Protein AF-A0A519TPN2-F1 (afdb_monomer)

Radius of gyration: 21.81 Å; Cα contacts (8 Å, |Δi|>4): 513; chains: 1; bounding box: 62×35×63 Å

Solvent-accessible surface area (backbone atoms only — not comparable to full-atom values): 14692 Å² total; per-residue (Å²): 139,88,66,87,61,46,76,43,65,84,30,36,66,36,67,49,82,77,93,36,56,48,59,84,24,45,44,61,41,52,34,65,64,44,52,52,48,52,56,27,56,78,66,75,42,88,81,84,81,84,88,73,77,39,56,71,26,32,34,37,31,39,25,82,46,71,64,18,44,52,51,45,36,50,28,52,76,49,46,30,68,39,43,35,37,37,22,62,54,68,77,50,45,86,63,82,50,86,87,45,48,86,89,54,86,64,79,50,55,83,82,50,74,33,52,73,74,57,57,48,79,44,54,16,35,44,80,58,31,40,39,52,46,99,86,41,36,32,46,28,39,33,30,29,35,42,49,70,48,62,46,100,79,71,44,79,78,50,72,45,76,44,85,93,49,65,46,75,43,74,26,48,34,37,32,41,21,67,51,52,57,18,32,70,47,80,62,68,41,61,75,68,65,62,50,58,42,100,68,52,16,44,38,40,51,89,99,57,18,42,36,86,47,89,49,33,30,38,24,24,25,18,33,75,26,80,74,57,70,68,52,32,54,50,37,43,47,48,38,52,34,43,49,38,26,70,77,67,74,52,61,89,62,79,48,96,84,56,74,85,82,130

Mean predicted aligned error: 4.92 Å

Structure (mmCIF, N/CA/C/O backbone):
data_AF-A0A519TPN2-F1
#
_entry.id   AF-A0A519TPN2-F1
#
loop_
_atom_site.group_PDB
_atom_site.id
_atom_site.type_symbol
_atom_site.label_atom_id
_atom_site.label_alt_id
_atom_site.label_comp_id
_atom_site.label_asym_id
_atom_site.label_entity_id
_atom_site.label_seq_id
_atom_site.pdbx_PDB_ins_code
_atom_site.Cartn_x
_atom_site.Cartn_y
_atom_site.Cartn_z
_atom_site.occupancy
_atom_site.B_iso_or_equiv
_atom_site.auth_seq_id
_atom_site.auth_comp_id
_atom_site.auth_asym_id
_atom_site.auth_atom_id
_atom_site.pdbx_PDB_model_num
ATOM 1 N N . ARG A 1 1 ? 0.930 -11.376 -31.500 1.00 53.31 1 ARG A N 1
ATOM 2 C CA . ARG A 1 1 ? 2.309 -11.934 -31.510 1.00 53.31 1 ARG A CA 1
ATOM 3 C C . ARG A 1 1 ? 3.249 -11.001 -32.287 1.00 53.31 1 ARG A C 1
ATOM 5 O O . ARG A 1 1 ? 4.332 -11.417 -32.676 1.00 53.31 1 ARG A O 1
ATOM 12 N N . ASP A 1 2 ? 2.884 -9.719 -32.377 1.00 85.56 2 ASP A N 1
ATOM 13 C CA . ASP A 1 2 ? 3.277 -8.828 -33.479 1.00 85.56 2 ASP A CA 1
ATOM 14 C C . ASP A 1 2 ? 4.167 -7.671 -33.003 1.00 85.56 2 ASP A C 1
ATOM 16 O O . ASP A 1 2 ? 4.469 -6.751 -33.752 1.00 85.56 2 ASP A O 1
ATOM 20 N N . TYR A 1 3 ? 4.585 -7.718 -31.735 1.00 93.69 3 TYR A N 1
ATOM 21 C CA . TYR A 1 3 ? 5.472 -6.736 -31.124 1.00 93.69 3 TYR A CA 1
ATOM 22 C C . TYR A 1 3 ? 6.892 -7.296 -31.015 1.00 93.69 3 TYR A C 1
ATOM 24 O O . TYR A 1 3 ? 7.086 -8.440 -30.582 1.00 93.69 3 TYR A O 1
ATOM 32 N N . HIS A 1 4 ? 7.872 -6.464 -31.376 1.00 95.31 4 HIS A N 1
ATOM 33 C CA . HIS A 1 4 ? 9.301 -6.786 -31.324 1.00 95.31 4 HIS A CA 1
ATOM 34 C C . HIS A 1 4 ? 9.850 -6.838 -29.889 1.00 95.31 4 HIS A C 1
ATOM 36 O O . HIS A 1 4 ? 10.761 -7.610 -29.613 1.00 95.31 4 HIS A O 1
ATOM 42 N N . ALA A 1 5 ? 9.259 -6.073 -28.966 1.00 96.94 5 ALA A N 1
ATOM 43 C CA . ALA A 1 5 ? 9.561 -6.096 -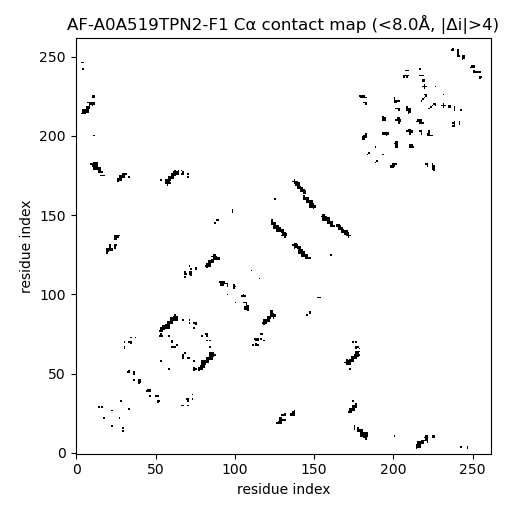27.537 1.00 96.94 5 ALA A CA 1
ATOM 44 C C . ALA A 1 5 ? 8.293 -5.810 -26.712 1.00 96.94 5 ALA A C 1
ATOM 46 O O . ALA A 1 5 ? 7.353 -5.184 -27.206 1.00 96.94 5 ALA A O 1
ATOM 47 N N . LEU A 1 6 ? 8.263 -6.269 -25.460 1.00 97.06 6 LEU A N 1
ATOM 48 C CA . LEU A 1 6 ? 7.182 -6.048 -24.496 1.00 97.06 6 LEU A CA 1
ATOM 49 C C . LEU A 1 6 ? 7.759 -5.560 -23.163 1.00 97.06 6 LEU A C 1
ATOM 51 O O . LEU A 1 6 ? 8.745 -6.116 -22.683 1.00 97.06 6 LEU A O 1
ATOM 55 N N . VAL A 1 7 ? 7.102 -4.580 -22.537 1.00 98.00 7 VAL A N 1
ATOM 56 C CA . VAL A 1 7 ? 7.459 -4.087 -21.198 1.00 98.00 7 VAL A CA 1
ATOM 57 C C . VAL A 1 7 ? 6.351 -4.399 -20.206 1.00 98.00 7 VAL A C 1
ATOM 59 O O . VAL A 1 7 ? 5.189 -4.060 -20.420 1.00 98.00 7 VAL A O 1
ATOM 62 N N . LEU A 1 8 ? 6.732 -5.026 -19.101 1.00 98.00 8 LEU A N 1
ATOM 63 C CA . LEU A 1 8 ? 5.880 -5.345 -17.970 1.00 98.00 8 LEU A CA 1
ATOM 64 C C . LEU A 1 8 ? 6.048 -4.260 -16.897 1.00 98.00 8 LEU A C 1
ATOM 66 O O . LEU A 1 8 ? 7.059 -4.205 -16.198 1.00 98.00 8 LEU A O 1
ATOM 70 N N . ALA A 1 9 ? 5.049 -3.381 -16.795 1.00 97.38 9 ALA A N 1
ATOM 71 C CA . ALA A 1 9 ? 5.031 -2.237 -15.877 1.00 97.38 9 ALA A CA 1
ATOM 72 C C . ALA A 1 9 ? 3.671 -2.077 -15.166 1.00 97.38 9 ALA A C 1
ATOM 74 O O . ALA A 1 9 ? 3.236 -0.970 -14.865 1.00 97.38 9 ALA A O 1
ATOM 75 N N . GLY A 1 10 ? 2.964 -3.183 -14.913 1.00 95.62 10 GLY A N 1
ATOM 76 C CA . GLY A 1 10 ? 1.623 -3.166 -14.303 1.00 95.62 10 GLY A CA 1
ATOM 77 C C . GLY A 1 10 ? 1.598 -2.982 -12.779 1.00 95.62 10 GLY A C 1
ATOM 78 O O . GLY A 1 10 ? 0.535 -3.107 -12.180 1.00 95.62 10 GLY A O 1
ATOM 79 N N . GLY A 1 11 ? 2.746 -2.700 -12.159 1.00 96.12 11 GLY A N 1
ATOM 80 C CA . GLY A 1 11 ? 2.882 -2.461 -10.721 1.00 96.12 11 GLY A CA 1
ATOM 81 C C . GLY A 1 11 ? 2.715 -3.698 -9.831 1.00 96.12 11 GLY A C 1
ATOM 82 O O . GLY A 1 11 ? 2.573 -4.820 -10.315 1.00 96.12 11 GLY A O 1
ATOM 83 N N . SER A 1 12 ? 2.746 -3.477 -8.513 1.00 95.19 12 SER A N 1
ATOM 84 C CA . SER A 1 12 ? 2.444 -4.480 -7.485 1.00 95.19 12 SER A CA 1
ATOM 85 C C . SER A 1 12 ? 1.028 -4.246 -6.967 1.00 95.19 12 SER A C 1
ATOM 87 O O . SER A 1 12 ? 0.755 -3.224 -6.346 1.00 95.19 12 SER A O 1
ATOM 89 N N . THR A 1 13 ? 0.106 -5.149 -7.296 1.00 93.81 13 THR A N 1
ATOM 90 C CA . THR A 1 13 ? -1.338 -4.901 -7.155 1.00 93.81 13 THR A CA 1
ATOM 91 C C . THR A 1 13 ? -2.017 -5.802 -6.139 1.00 93.81 13 THR A C 1
ATOM 93 O O . THR A 1 13 ? -3.173 -5.555 -5.817 1.00 93.81 13 THR A O 1
ATOM 96 N N . ILE A 1 14 ? -1.341 -6.844 -5.648 1.00 96.06 14 ILE A N 1
ATOM 97 C CA . ILE A 1 14 ? -1.912 -7.769 -4.666 1.00 96.06 14 ILE A CA 1
ATOM 98 C C . ILE A 1 14 ? -1.750 -7.163 -3.269 1.00 96.06 14 ILE A C 1
ATOM 100 O O . ILE A 1 14 ? -0.614 -7.102 -2.784 1.00 96.06 14 ILE A O 1
ATOM 104 N N . PRO A 1 15 ? -2.831 -6.688 -2.623 1.00 95.31 15 PRO A N 1
ATOM 105 C CA . PRO A 1 15 ? -2.736 -6.085 -1.301 1.00 95.31 15 PRO A CA 1
ATOM 106 C C . PRO A 1 15 ? -2.383 -7.143 -0.253 1.00 95.31 15 PRO A C 1
ATOM 108 O O . PRO A 1 15 ? -2.711 -8.323 -0.391 1.00 95.31 15 PRO A O 1
ATOM 111 N N . ARG A 1 16 ? -1.719 -6.718 0.820 1.00 95.31 16 ARG A N 1
ATOM 112 C CA . ARG A 1 16 ? -1.563 -7.544 2.018 1.00 95.31 16 ARG A CA 1
ATOM 113 C C . ARG A 1 16 ? -2.890 -7.619 2.755 1.00 95.31 16 ARG A C 1
ATOM 115 O O . ARG A 1 16 ? -3.501 -6.587 3.030 1.00 95.31 16 ARG A O 1
ATOM 122 N N . ASP A 1 17 ? -3.290 -8.834 3.106 1.00 95.25 17 ASP A N 1
ATOM 123 C CA . ASP A 1 17 ? -4.474 -9.071 3.922 1.00 95.25 17 ASP A CA 1
ATOM 124 C C . ASP A 1 17 ? -4.123 -9.335 5.383 1.00 95.25 17 ASP A C 1
ATOM 126 O O . ASP A 1 17 ? -3.001 -9.731 5.707 1.00 95.25 17 ASP A O 1
ATOM 130 N N . LEU A 1 18 ? -5.101 -9.107 6.254 1.00 94.19 18 LEU A N 1
ATOM 131 C CA . LEU A 1 18 ? -5.019 -9.359 7.683 1.00 94.19 18 LEU A CA 1
ATOM 132 C C . LEU A 1 18 ? -6.021 -10.450 8.054 1.00 94.19 18 LEU A C 1
ATOM 134 O O . LEU A 1 18 ? -7.194 -10.183 8.313 1.00 94.19 18 LEU A O 1
ATOM 138 N N . ASN A 1 19 ? -5.549 -11.693 8.063 1.00 92.44 19 ASN A N 1
ATOM 139 C CA . ASN A 1 19 ? -6.375 -12.841 8.413 1.00 92.44 19 ASN A CA 1
ATOM 140 C C . ASN A 1 19 ? -6.520 -12.931 9.935 1.00 92.44 19 ASN A C 1
ATOM 142 O O . ASN A 1 19 ? -5.663 -13.492 10.614 1.00 92.44 19 ASN A O 1
ATOM 146 N N . ALA A 1 20 ? -7.615 -12.384 10.452 1.00 95.06 20 ALA A N 1
ATOM 147 C CA . ALA A 1 20 ? -8.038 -12.526 11.840 1.00 95.06 20 ALA A CA 1
ATOM 148 C C . ALA A 1 20 ? -9.503 -13.000 11.897 1.00 95.06 20 ALA A C 1
ATOM 150 O O . ALA A 1 20 ? -10.249 -12.802 10.928 1.00 95.06 20 ALA A O 1
ATOM 151 N N . PRO A 1 21 ? -9.945 -13.622 13.004 1.00 98.06 21 PRO A N 1
ATOM 152 C CA . PRO A 1 21 ? -11.355 -13.914 13.241 1.00 98.06 21 PRO A CA 1
ATOM 153 C C . PRO A 1 21 ? -12.252 -12.709 12.924 1.00 98.06 21 PRO A C 1
ATOM 155 O O . PRO A 1 21 ? -11.900 -11.569 13.225 1.00 98.06 21 PRO A O 1
ATOM 158 N N . GLY A 1 22 ? -13.375 -12.963 12.246 1.00 96.62 22 GLY A N 1
ATOM 159 C CA . GLY A 1 22 ? -14.334 -11.931 11.837 1.00 96.62 22 GLY A CA 1
ATOM 160 C C . GLY A 1 22 ? -13.938 -11.079 10.623 1.00 96.62 22 GLY A C 1
ATOM 161 O O . GLY A 1 22 ? -14.666 -10.154 10.274 1.00 96.62 22 GLY A O 1
ATOM 162 N N . ARG A 1 23 ? -12.836 -11.392 9.922 1.00 97.19 23 ARG A N 1
ATOM 163 C CA . ARG A 1 23 ? -12.369 -10.664 8.719 1.00 97.19 23 ARG A CA 1
ATOM 164 C C . ARG A 1 23 ? -13.427 -10.484 7.612 1.00 97.19 23 ARG A C 1
ATOM 166 O O . ARG A 1 23 ? -13.293 -9.577 6.789 1.00 97.19 23 ARG A O 1
ATOM 173 N N . SER A 1 24 ? -14.460 -11.325 7.579 1.00 96.12 24 SER A N 1
ATOM 174 C CA . SER A 1 24 ? -15.583 -11.251 6.635 1.00 96.12 24 SER A CA 1
ATOM 175 C C . SER A 1 24 ? -16.674 -10.238 7.013 1.00 96.12 24 SER A C 1
ATOM 177 O O . SER A 1 24 ? -17.637 -10.103 6.260 1.00 96.12 24 SER A O 1
ATOM 179 N N . ALA A 1 25 ? -16.571 -9.557 8.160 1.00 97.62 25 ALA A N 1
ATOM 180 C CA . ALA A 1 25 ? -17.530 -8.531 8.567 1.00 97.62 25 ALA A CA 1
ATOM 181 C C . ALA A 1 25 ? -17.583 -7.378 7.551 1.00 97.62 25 ALA A C 1
ATOM 183 O O . ALA A 1 25 ? -16.555 -6.936 7.025 1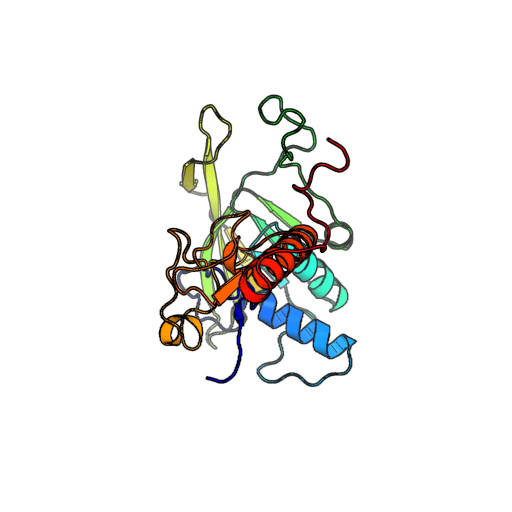.00 97.62 25 ALA A O 1
ATOM 184 N N . LYS A 1 26 ? -18.788 -6.862 7.283 1.00 97.75 26 LYS A N 1
ATOM 185 C CA . LYS A 1 26 ? -18.975 -5.726 6.369 1.00 97.75 26 LYS A CA 1
ATOM 186 C C . LYS A 1 26 ? -18.406 -4.456 6.993 1.00 97.75 26 LYS A C 1
ATOM 188 O O . LYS A 1 26 ? -18.673 -4.175 8.154 1.00 97.75 26 LYS A O 1
ATOM 193 N N . GLY A 1 27 ? -17.644 -3.680 6.226 1.00 97.50 27 GLY A N 1
ATOM 194 C CA . GLY A 1 27 ? -16.933 -2.497 6.724 1.00 97.50 27 GLY A CA 1
ATOM 195 C C . GLY A 1 27 ? -15.421 -2.684 6.862 1.00 97.50 27 GLY A C 1
ATOM 196 O O . GLY A 1 27 ? -14.735 -1.742 7.244 1.00 97.50 27 GLY A O 1
ATOM 197 N N . ILE A 1 28 ? -14.871 -3.854 6.521 1.00 98.31 28 ILE A N 1
ATOM 198 C CA . ILE A 1 28 ? -13.420 -4.072 6.422 1.00 98.31 28 ILE A CA 1
ATOM 199 C C . ILE A 1 28 ? -13.016 -4.050 4.946 1.00 98.31 28 ILE A C 1
ATOM 201 O O . ILE A 1 28 ? -13.385 -4.943 4.181 1.00 98.31 28 ILE A O 1
ATOM 205 N N . HIS A 1 29 ? -12.227 -3.055 4.544 1.00 98.06 29 HIS A N 1
ATOM 206 C CA . HIS A 1 29 ? -11.839 -2.847 3.147 1.00 98.06 29 HIS A CA 1
ATOM 207 C C . HIS A 1 29 ? -10.328 -2.683 2.996 1.00 98.06 29 HIS A C 1
ATOM 209 O O . HIS A 1 29 ? -9.649 -2.194 3.900 1.00 98.06 29 HIS A O 1
ATOM 215 N N . TYR A 1 30 ? -9.786 -3.030 1.826 1.00 97.88 30 TYR A N 1
ATOM 216 C CA . TYR A 1 30 ? -8.433 -2.601 1.489 1.00 97.88 30 TYR A CA 1
ATOM 217 C C . TYR A 1 30 ? -8.416 -1.089 1.256 1.00 97.88 30 TYR A C 1
ATOM 219 O O . TYR A 1 30 ? -9.345 -0.517 0.681 1.00 97.88 30 TYR A O 1
ATOM 227 N N . ALA A 1 31 ? -7.323 -0.437 1.648 1.00 97.62 31 ALA A N 1
ATOM 228 C CA . ALA A 1 31 ? -7.147 1.001 1.470 1.00 97.62 31 ALA A CA 1
ATOM 229 C C . ALA A 1 31 ? -7.354 1.449 0.014 1.00 97.62 31 ALA A C 1
ATOM 231 O O . ALA A 1 31 ? -7.951 2.492 -0.243 1.00 97.62 31 ALA A O 1
ATOM 232 N N . MET A 1 32 ? -6.913 0.642 -0.955 1.00 95.44 32 MET A N 1
ATOM 233 C CA . MET A 1 32 ? -7.050 0.986 -2.371 1.00 95.44 32 MET A CA 1
ATOM 234 C C . MET A 1 32 ? -8.488 1.025 -2.866 1.00 95.44 32 MET A C 1
ATOM 236 O O . MET A 1 32 ? -8.771 1.821 -3.760 1.00 95.44 32 MET A O 1
ATOM 240 N N . ASP A 1 33 ? -9.393 0.228 -2.301 1.00 96.06 33 ASP A N 1
ATOM 241 C CA . ASP A 1 33 ? -10.804 0.266 -2.691 1.00 96.06 33 ASP A CA 1
ATOM 242 C C . ASP A 1 33 ? -11.412 1.614 -2.294 1.00 96.06 33 ASP A C 1
ATOM 244 O O . ASP A 1 33 ? -12.044 2.294 -3.106 1.00 96.06 33 ASP A O 1
ATOM 248 N N . PHE A 1 34 ? -11.107 2.058 -1.073 1.00 97.94 34 PHE A N 1
ATOM 249 C CA . PHE A 1 34 ? -11.525 3.349 -0.538 1.00 97.94 34 PHE A CA 1
ATOM 250 C C . PHE A 1 34 ? -10.902 4.536 -1.291 1.00 97.94 34 PHE A C 1
ATOM 252 O O . PHE A 1 34 ? -11.614 5.411 -1.793 1.00 97.94 34 PHE A O 1
ATOM 259 N N . LEU A 1 35 ? -9.574 4.556 -1.435 1.00 97.69 35 LEU A N 1
ATOM 260 C CA . LEU A 1 35 ? -8.853 5.666 -2.068 1.00 97.69 35 LEU A CA 1
ATOM 261 C C . LEU A 1 35 ? -9.177 5.790 -3.563 1.00 97.69 35 LEU A C 1
ATOM 263 O O . LEU A 1 35 ? -9.326 6.898 -4.082 1.00 97.69 35 LEU A O 1
ATOM 267 N N . LYS A 1 36 ? -9.360 4.669 -4.273 1.00 96.44 36 LYS A N 1
ATOM 268 C CA . LYS A 1 36 ? -9.773 4.683 -5.684 1.00 96.44 36 LYS A CA 1
ATOM 269 C C . LYS A 1 36 ? -11.164 5.289 -5.853 1.00 96.44 36 LYS A C 1
ATOM 271 O O . LYS A 1 36 ? -11.365 6.055 -6.799 1.00 96.44 36 LYS A O 1
ATOM 276 N N . GLN A 1 37 ? -12.109 4.982 -4.960 1.00 97.25 37 GLN A N 1
ATOM 277 C CA . GLN A 1 37 ? -13.423 5.629 -4.975 1.00 97.25 37 GLN A CA 1
ATOM 278 C C . GLN A 1 37 ? -13.304 7.132 -4.727 1.00 97.25 37 GLN A C 1
ATOM 280 O O . GLN A 1 37 ? -13.890 7.909 -5.481 1.00 97.25 37 GLN A O 1
ATOM 285 N N . GLN A 1 38 ? -12.507 7.558 -3.742 1.00 97.38 38 GLN A N 1
ATOM 286 C CA . GLN A 1 38 ? -12.307 8.982 -3.472 1.00 97.38 38 GLN A CA 1
ATOM 287 C C . GLN A 1 38 ? -11.717 9.721 -4.681 1.00 97.38 38 GLN A C 1
ATOM 289 O O . GLN A 1 38 ? -12.250 10.754 -5.089 1.00 97.38 38 GLN A O 1
ATOM 294 N N . ASN A 1 39 ? -10.675 9.171 -5.307 1.00 97.12 39 ASN A N 1
ATOM 295 C CA . ASN A 1 39 ? -10.060 9.769 -6.494 1.00 97.12 39 ASN A CA 1
ATOM 296 C C . ASN A 1 39 ? -11.064 9.919 -7.642 1.00 97.12 39 ASN A C 1
ATOM 298 O O . ASN A 1 39 ? -11.096 10.948 -8.321 1.00 97.12 39 ASN A O 1
ATOM 302 N N . LYS A 1 40 ? -11.922 8.911 -7.844 1.00 96.94 40 LYS A N 1
ATOM 303 C CA . LYS A 1 40 ? -12.996 8.973 -8.838 1.00 96.94 40 LYS A CA 1
ATOM 304 C C . LYS A 1 40 ? -14.028 10.050 -8.501 1.00 96.94 40 LYS A C 1
ATOM 306 O O . LYS A 1 40 ? -14.367 10.817 -9.396 1.00 96.94 40 LYS A O 1
ATOM 311 N N . ARG A 1 41 ? -14.455 10.175 -7.238 1.00 95.00 41 ARG A N 1
ATOM 312 C CA . ARG A 1 41 ? -15.396 11.223 -6.792 1.00 95.00 41 ARG A CA 1
ATOM 313 C C . ARG A 1 41 ? -14.866 12.624 -7.055 1.00 95.00 41 ARG A C 1
ATOM 315 O O . ARG A 1 41 ? -15.562 13.425 -7.666 1.00 95.00 41 ARG A O 1
ATOM 322 N N . VAL A 1 42 ? -13.629 12.900 -6.642 1.00 96.50 42 VAL A N 1
ATOM 323 C CA . VAL A 1 42 ? -12.993 14.213 -6.846 1.00 96.50 42 VAL A CA 1
ATOM 324 C C . VAL A 1 42 ? -12.821 14.516 -8.337 1.00 96.50 42 VAL A C 1
ATOM 326 O O . VAL A 1 42 ? -12.969 15.656 -8.760 1.00 96.50 42 VAL A O 1
ATOM 329 N N . SER A 1 43 ? -12.580 13.487 -9.151 1.00 96.75 43 SER A N 1
ATOM 330 C CA . SER A 1 43 ? -12.460 13.616 -10.609 1.00 96.75 43 SER A CA 1
ATOM 331 C C . SER A 1 43 ? -13.804 13.590 -11.353 1.00 96.75 43 SER A C 1
ATOM 333 O O . SER A 1 43 ? -13.798 13.505 -12.580 1.00 96.75 43 SER A O 1
ATOM 335 N N . LEU A 1 44 ? -14.943 13.587 -10.645 1.00 96.06 44 LEU A N 1
ATOM 336 C CA . LEU A 1 44 ? -16.296 13.463 -11.210 1.00 96.06 44 LEU A CA 1
ATOM 337 C C . LEU A 1 44 ? -16.481 12.232 -12.123 1.00 96.06 44 LEU A C 1
ATOM 339 O O . LEU A 1 44 ? -17.265 12.244 -13.071 1.00 96.06 44 LEU A O 1
ATOM 343 N N . ARG A 1 45 ? -15.749 11.148 -11.845 1.00 95.81 45 ARG A N 1
ATOM 344 C CA . ARG A 1 45 ? -15.840 9.870 -12.562 1.00 95.81 45 ARG A CA 1
ATOM 345 C C . ARG A 1 45 ? -16.723 8.889 -11.802 1.00 95.81 45 ARG A C 1
ATOM 347 O O . ARG A 1 45 ? -16.681 8.817 -10.575 1.00 95.81 45 ARG A O 1
ATOM 354 N N . GLN A 1 46 ? -17.452 8.060 -12.543 1.00 92.62 46 GLN A N 1
ATOM 355 C CA . GLN A 1 46 ? -18.235 6.975 -11.959 1.00 92.62 46 GLN A CA 1
ATOM 356 C C . GLN A 1 46 ? -17.335 5.856 -11.409 1.00 92.62 46 GLN A C 1
ATOM 358 O O . GLN A 1 46 ? -16.266 5.530 -11.951 1.00 92.62 46 GLN A O 1
ATOM 363 N N . PHE A 1 47 ? -17.779 5.253 -10.310 1.00 91.69 47 PHE A N 1
ATOM 364 C CA . PHE A 1 47 ? -17.213 4.030 -9.758 1.00 91.69 47 PHE A CA 1
ATOM 365 C C . PHE A 1 47 ? -18.284 2.943 -9.697 1.00 91.69 47 PHE A C 1
ATOM 367 O O . PHE A 1 47 ? -19.475 3.231 -9.719 1.00 91.69 47 PHE A O 1
ATOM 374 N N . GLU A 1 48 ? -17.823 1.702 -9.661 1.00 87.94 48 GLU A N 1
ATOM 375 C CA . GLU A 1 48 ? -18.660 0.511 -9.561 1.00 87.94 48 GLU A CA 1
ATOM 376 C C . GLU A 1 48 ? -18.469 -0.100 -8.170 1.00 87.94 48 GLU A C 1
ATOM 378 O O . GLU A 1 48 ? -17.414 0.094 -7.554 1.00 87.94 48 GLU A O 1
ATOM 383 N N . GLY A 1 49 ? -19.462 -0.859 -7.708 1.00 88.69 49 GLY A N 1
ATOM 384 C CA . GLY A 1 49 ? -19.432 -1.553 -6.422 1.00 88.69 49 GLY A CA 1
ATOM 385 C C . GLY A 1 49 ? -20.065 -0.770 -5.271 1.00 88.69 49 GLY A C 1
ATOM 386 O O . GLY A 1 49 ? -20.671 0.285 -5.462 1.00 88.69 49 GLY A O 1
ATOM 387 N N . GLU A 1 50 ? -19.946 -1.333 -4.071 1.00 91.69 50 GLU A N 1
ATOM 388 C CA . GLU A 1 50 ? -20.488 -0.757 -2.840 1.00 91.69 50 GLU A CA 1
ATOM 389 C C . GLU A 1 50 ? -19.776 0.553 -2.477 1.00 91.69 50 GLU A C 1
ATOM 391 O O . GLU A 1 50 ? -18.554 0.667 -2.582 1.00 91.69 50 GLU A O 1
ATOM 396 N N . GLU A 1 51 ? -20.540 1.555 -2.044 1.00 95.38 51 GLU A N 1
ATOM 397 C CA . GLU A 1 51 ? -19.992 2.834 -1.605 1.00 95.38 51 GLU A CA 1
ATOM 398 C C . GLU A 1 51 ? -19.227 2.683 -0.281 1.00 95.38 51 GLU A C 1
ATOM 400 O O . GLU A 1 51 ? -19.790 2.311 0.746 1.00 95.38 51 GLU A O 1
ATOM 405 N N . ILE A 1 52 ? -17.948 3.068 -0.289 1.00 97.44 52 ILE A N 1
ATOM 406 C CA . ILE A 1 52 ? -17.116 3.129 0.914 1.00 97.44 52 ILE A CA 1
ATOM 407 C C . ILE A 1 52 ? -16.950 4.597 1.304 1.00 97.44 52 ILE A C 1
ATOM 409 O O . ILE A 1 52 ? -16.301 5.379 0.604 1.00 97.44 52 ILE A O 1
ATOM 413 N N . LYS A 1 53 ? -17.544 4.979 2.436 1.00 97.31 53 LYS A N 1
ATOM 414 C CA . LYS A 1 53 ? -17.493 6.343 2.974 1.00 97.31 53 LYS A CA 1
ATOM 415 C C . LYS A 1 53 ? -17.241 6.329 4.477 1.00 97.31 53 LYS A C 1
ATOM 417 O O . LYS A 1 53 ? -17.812 5.503 5.194 1.00 97.31 53 LYS A O 1
ATOM 422 N N . ALA A 1 54 ? -16.410 7.263 4.927 1.00 98.44 54 ALA A N 1
ATOM 423 C CA . ALA A 1 54 ? -16.026 7.438 6.323 1.00 98.44 54 ALA A CA 1
ATOM 424 C C . ALA A 1 54 ? -16.979 8.349 7.117 1.00 98.44 54 ALA A C 1
ATOM 426 O O . ALA A 1 54 ? -16.894 8.390 8.339 1.00 98.44 54 ALA A O 1
ATOM 427 N N . THR A 1 55 ? -17.885 9.074 6.450 1.00 98.50 55 THR A N 1
ATOM 428 C CA . THR A 1 55 ? -18.783 10.057 7.081 1.00 98.50 55 THR A CA 1
ATOM 429 C C . THR A 1 55 ? -19.517 9.477 8.289 1.00 98.50 55 THR A C 1
ATOM 431 O O . THR A 1 55 ? -20.231 8.485 8.163 1.00 98.50 55 THR A O 1
ATOM 434 N N . GLY A 1 56 ? -19.352 10.112 9.451 1.00 98.31 56 GLY A N 1
ATOM 435 C CA . GLY A 1 56 ? -20.009 9.727 10.702 1.00 98.31 56 GLY A CA 1
ATOM 436 C C . GLY A 1 56 ? -19.505 8.430 11.347 1.00 98.31 56 GLY A C 1
ATOM 437 O O . GLY A 1 56 ? -20.028 8.058 12.394 1.00 98.31 56 GLY A O 1
ATOM 438 N N . LYS A 1 57 ? -18.498 7.759 10.771 1.00 98.62 57 LYS A N 1
ATOM 439 C CA . LYS A 1 57 ? -17.948 6.492 11.277 1.00 98.62 57 LYS A CA 1
ATOM 440 C C . LYS A 1 57 ? -16.697 6.706 12.126 1.00 98.62 57 LYS A C 1
ATOM 442 O O . LYS A 1 57 ? -15.940 7.652 11.910 1.00 98.62 57 LYS A O 1
ATOM 447 N N . ASN A 1 58 ? -16.471 5.807 13.070 1.00 98.69 58 ASN A N 1
ATOM 448 C CA . ASN A 1 58 ? -15.200 5.585 13.739 1.00 98.69 58 ASN A CA 1
ATOM 449 C C . ASN A 1 58 ? -14.333 4.714 12.822 1.00 98.69 58 ASN A C 1
ATOM 451 O O . ASN A 1 58 ? -14.630 3.539 12.586 1.00 98.69 58 ASN A O 1
ATOM 455 N N . VAL A 1 59 ? -13.290 5.318 12.258 1.00 98.81 59 VAL A N 1
ATOM 456 C CA . VAL A 1 59 ? -12.430 4.691 11.254 1.00 98.81 59 VAL A CA 1
ATOM 457 C C . VAL A 1 59 ? -11.143 4.200 11.896 1.00 98.81 59 VAL A C 1
ATOM 459 O O . VAL A 1 59 ? -10.445 4.964 12.565 1.00 98.81 59 VAL A O 1
ATOM 462 N N . ILE A 1 60 ? -10.791 2.946 11.631 1.00 98.69 60 ILE A N 1
ATOM 463 C CA . ILE A 1 60 ? -9.484 2.388 11.972 1.00 98.69 60 ILE A CA 1
ATOM 464 C C . ILE A 1 60 ? -8.671 2.177 10.695 1.00 98.69 60 ILE A C 1
ATOM 466 O O . ILE A 1 60 ? -9.098 1.484 9.775 1.00 98.69 60 ILE A O 1
ATOM 470 N N . VAL A 1 61 ? -7.475 2.755 10.640 1.00 98.62 61 VAL A N 1
ATOM 471 C CA . VAL A 1 61 ? -6.509 2.562 9.554 1.00 98.62 61 VAL A CA 1
ATOM 472 C C . VAL A 1 61 ? -5.389 1.659 10.058 1.00 98.62 61 VAL A C 1
ATOM 474 O O . VAL A 1 61 ? -4.690 2.015 11.002 1.00 98.62 61 VAL A O 1
ATOM 477 N N . ILE A 1 62 ? -5.202 0.496 9.436 1.00 98.12 62 ILE A N 1
ATOM 478 C CA . ILE A 1 62 ? -4.146 -0.453 9.815 1.00 98.12 62 ILE A CA 1
ATOM 479 C C . ILE A 1 62 ? -2.978 -0.304 8.837 1.00 98.12 62 ILE A C 1
ATOM 481 O O . ILE A 1 62 ? -3.082 -0.717 7.681 1.00 98.12 62 ILE A O 1
ATOM 485 N N . GLY A 1 63 ? -1.880 0.292 9.306 1.00 95.06 63 GLY A N 1
ATOM 486 C CA . GLY A 1 63 ? -0.661 0.557 8.538 1.00 95.06 63 GLY A CA 1
ATOM 487 C C . GLY A 1 63 ? -0.174 2.011 8.633 1.00 95.06 63 GLY A C 1
ATOM 488 O O . GLY A 1 63 ? -0.942 2.964 8.473 1.00 95.06 63 GLY A O 1
ATOM 489 N N . GLY A 1 64 ? 1.130 2.180 8.866 1.00 89.56 64 GLY A N 1
ATOM 490 C CA . GLY A 1 64 ? 1.815 3.459 9.087 1.00 89.56 64 GLY A CA 1
ATOM 491 C C . GLY A 1 64 ? 2.425 4.132 7.854 1.00 89.56 64 GLY A C 1
ATOM 492 O O . GLY A 1 64 ? 3.062 5.176 7.987 1.00 89.56 64 GLY A O 1
ATOM 493 N N . GLY A 1 65 ? 2.285 3.540 6.665 1.00 91.56 65 GLY A N 1
ATOM 494 C CA . GLY A 1 65 ? 2.863 4.067 5.422 1.00 91.56 65 GLY A CA 1
ATOM 495 C C . GLY A 1 65 ? 2.086 5.238 4.806 1.00 91.56 65 GLY A C 1
ATOM 496 O O . GLY A 1 65 ? 1.050 5.664 5.318 1.00 91.56 65 GLY A O 1
ATOM 497 N N . ASP A 1 66 ? 2.552 5.714 3.647 1.00 93.62 66 ASP A N 1
ATOM 498 C CA . ASP A 1 66 ? 1.931 6.833 2.915 1.00 93.62 66 ASP A CA 1
ATOM 499 C C . ASP A 1 66 ? 0.463 6.536 2.548 1.00 93.62 66 ASP A C 1
ATOM 501 O O . ASP A 1 66 ? -0.410 7.376 2.737 1.00 93.62 66 ASP A O 1
ATOM 505 N N . THR A 1 67 ? 0.150 5.292 2.164 1.00 96.06 67 THR A N 1
ATOM 506 C CA . THR A 1 67 ? -1.235 4.843 1.926 1.00 96.06 67 THR A CA 1
ATOM 507 C C . THR A 1 67 ? -2.123 4.978 3.168 1.00 96.06 67 THR A C 1
ATOM 509 O O . THR A 1 67 ? -3.304 5.311 3.056 1.00 96.06 67 THR A O 1
ATOM 512 N N . GLY A 1 68 ? -1.568 4.732 4.359 1.00 97.12 68 GLY A N 1
ATOM 513 C CA . GLY A 1 68 ? -2.269 4.936 5.625 1.00 97.12 68 GLY A CA 1
ATOM 514 C C . GLY A 1 68 ? -2.526 6.420 5.88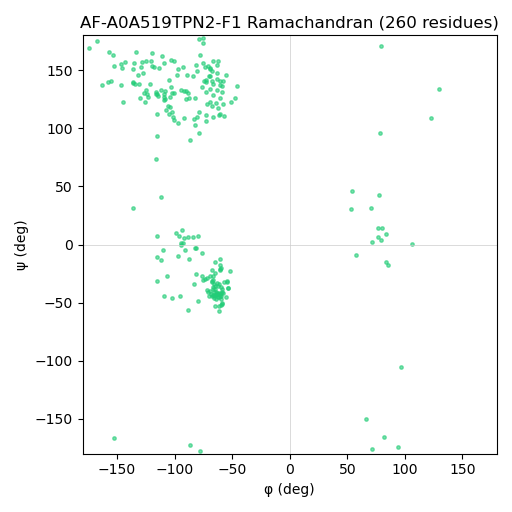1 1.00 97.12 68 GLY A C 1
ATOM 515 O O . GLY A 1 68 ? -3.650 6.798 6.201 1.00 97.12 68 GLY A O 1
ATOM 516 N N . SER A 1 69 ? -1.520 7.269 5.643 1.00 97.19 69 SER A N 1
ATOM 517 C CA . SER A 1 69 ? -1.660 8.732 5.700 1.00 97.19 69 SER A CA 1
ATOM 518 C C . SER A 1 69 ? -2.782 9.238 4.783 1.00 97.19 69 SER A C 1
ATOM 520 O O . SER A 1 69 ? -3.620 10.025 5.220 1.00 97.19 69 SER A O 1
ATOM 522 N N . ASP A 1 70 ? -2.859 8.748 3.544 1.00 97.94 70 ASP A N 1
ATOM 523 C CA . ASP A 1 70 ? -3.911 9.136 2.597 1.00 97.94 70 ASP A CA 1
ATOM 524 C C . ASP A 1 70 ? -5.307 8.697 3.062 1.00 97.94 70 ASP A C 1
ATOM 526 O O . ASP A 1 70 ? -6.284 9.440 2.907 1.00 97.94 70 ASP A O 1
ATOM 530 N N . CYS A 1 71 ? -5.416 7.508 3.669 1.00 98.50 71 CYS A N 1
ATOM 531 C CA . CYS A 1 71 ? -6.665 7.030 4.265 1.00 98.50 71 CYS A CA 1
ATOM 532 C C . CYS A 1 71 ? -7.114 7.922 5.423 1.00 98.50 71 CYS A C 1
ATOM 534 O O . CYS A 1 71 ? -8.302 8.235 5.514 1.00 98.50 71 CYS A O 1
ATOM 536 N N . ILE A 1 72 ? -6.178 8.359 6.271 1.00 98.50 72 ILE A N 1
ATOM 537 C CA . ILE A 1 72 ? -6.452 9.270 7.389 1.00 98.50 72 ILE A CA 1
ATOM 538 C C . ILE A 1 72 ? -6.996 10.597 6.857 1.00 98.50 72 ILE A C 1
ATOM 540 O O . ILE A 1 72 ? -8.124 10.970 7.178 1.00 98.50 72 ILE A O 1
ATOM 544 N N . GLY A 1 73 ? -6.244 11.269 5.981 1.00 98.19 73 GLY A N 1
ATOM 545 C CA . GLY A 1 73 ? -6.644 12.574 5.451 1.00 98.19 73 GLY A CA 1
ATOM 546 C C . GLY A 1 73 ? -7.945 12.500 4.651 1.00 98.19 73 GLY A C 1
ATOM 547 O O . GLY A 1 73 ? -8.776 13.405 4.700 1.00 98.19 73 GLY A O 1
ATOM 548 N N . THR A 1 74 ? -8.179 11.406 3.923 1.00 98.44 74 THR A N 1
ATOM 549 C CA . THR A 1 74 ? -9.457 11.201 3.225 1.00 98.44 74 THR A CA 1
ATOM 550 C C . THR A 1 74 ? -10.611 11.009 4.208 1.00 98.44 74 THR A C 1
ATOM 552 O O . THR A 1 74 ? -11.669 11.605 4.021 1.00 98.44 74 THR A O 1
ATOM 555 N N . SER A 1 75 ? -10.418 10.216 5.263 1.00 98.69 75 SER A N 1
ATOM 556 C CA . SER A 1 75 ? -11.453 9.956 6.271 1.00 98.69 75 SER A CA 1
ATOM 557 C C . SER A 1 75 ? -11.839 11.230 7.024 1.00 98.69 75 SER A C 1
ATOM 559 O O . SER A 1 75 ? -13.028 11.524 7.154 1.00 98.69 75 SER A O 1
ATOM 561 N N . ASN A 1 76 ? -10.849 12.036 7.420 1.00 98.44 76 ASN A N 1
ATOM 562 C CA . ASN A 1 76 ? -11.066 13.342 8.044 1.00 98.44 76 ASN A CA 1
ATOM 563 C C . ASN A 1 76 ? -11.875 14.271 7.136 1.00 98.44 76 ASN A C 1
ATOM 565 O O . ASN A 1 76 ? -12.919 14.785 7.534 1.00 98.44 76 ASN A O 1
ATOM 569 N N . ARG A 1 77 ? -11.465 14.421 5.871 1.00 97.94 77 ARG A N 1
ATOM 570 C CA . ARG A 1 77 ? -12.157 15.294 4.905 1.00 97.94 77 ARG A CA 1
ATOM 571 C C . ARG A 1 77 ? -13.548 14.796 4.508 1.00 97.94 77 ARG A C 1
ATOM 573 O O . ARG A 1 77 ? -14.376 15.586 4.066 1.00 97.94 77 ARG A O 1
ATOM 580 N N . GLN A 1 78 ? -13.832 13.505 4.674 1.00 98.00 78 GLN A N 1
ATOM 581 C CA . GLN A 1 78 ? -15.177 12.946 4.517 1.00 98.00 78 GLN A CA 1
ATOM 582 C C . GLN A 1 78 ? -16.062 13.122 5.767 1.00 98.00 78 GLN A C 1
ATOM 584 O O . GLN A 1 78 ? -17.235 12.742 5.724 1.00 98.00 78 GLN A O 1
ATOM 589 N N . GLY A 1 79 ? -15.543 13.688 6.860 1.00 98.19 79 GLY A N 1
ATOM 590 C CA . GLY A 1 79 ? -16.286 13.905 8.101 1.00 98.19 79 GLY A CA 1
ATOM 591 C C . GLY A 1 79 ? -16.440 12.639 8.942 1.00 98.19 79 GLY A C 1
ATOM 592 O O . GLY A 1 79 ? -17.537 12.358 9.428 1.00 98.19 79 GLY A O 1
ATOM 593 N N . ALA A 1 80 ? -15.378 11.838 9.069 1.00 98.62 80 ALA A N 1
ATOM 594 C CA . ALA A 1 80 ? -15.328 10.750 10.043 1.00 98.62 80 ALA A CA 1
ATOM 595 C C . ALA A 1 80 ? -15.599 11.256 11.467 1.00 98.62 80 ALA A C 1
ATOM 597 O O . ALA A 1 80 ? -15.204 12.361 11.832 1.00 98.62 80 ALA A O 1
ATOM 598 N N . LYS A 1 81 ? -16.263 10.432 12.284 1.00 98.44 81 LYS A N 1
ATOM 599 C CA . LYS A 1 81 ? -16.492 10.731 13.705 1.00 98.44 81 LYS A CA 1
ATOM 600 C C . LYS A 1 81 ? -15.186 10.664 14.495 1.00 98.44 81 LYS A C 1
ATOM 602 O O . LYS A 1 81 ? -14.957 11.475 15.386 1.00 98.44 81 LYS A O 1
ATOM 607 N N . SER A 1 82 ? -14.351 9.681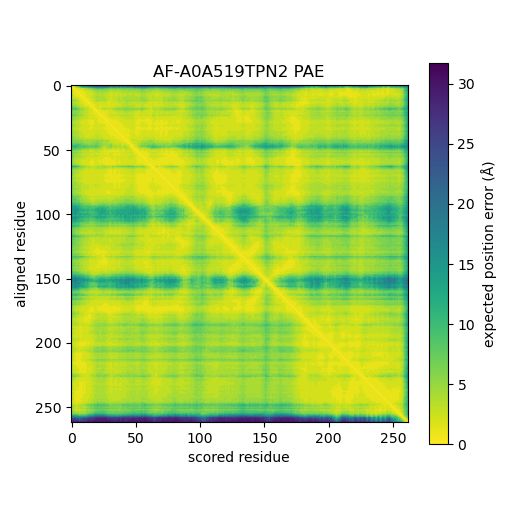 14.178 1.00 98.38 82 SER A N 1
ATOM 608 C CA . SER A 1 82 ? -13.003 9.536 14.715 1.00 98.38 82 SER A CA 1
ATOM 609 C C . SER A 1 82 ? -12.127 8.790 13.712 1.00 98.38 82 SER A C 1
ATOM 611 O O . SER A 1 82 ? -12.632 8.004 12.907 1.00 98.38 82 SER A O 1
ATOM 613 N N . VAL A 1 83 ? -10.817 9.032 13.756 1.00 98.62 83 VAL A N 1
ATOM 614 C CA . VAL A 1 83 ? -9.829 8.285 12.972 1.00 98.62 83 VAL A CA 1
ATOM 615 C C . VAL A 1 83 ? -8.715 7.828 13.904 1.00 98.62 83 VAL A C 1
ATOM 617 O O . VAL A 1 83 ? -8.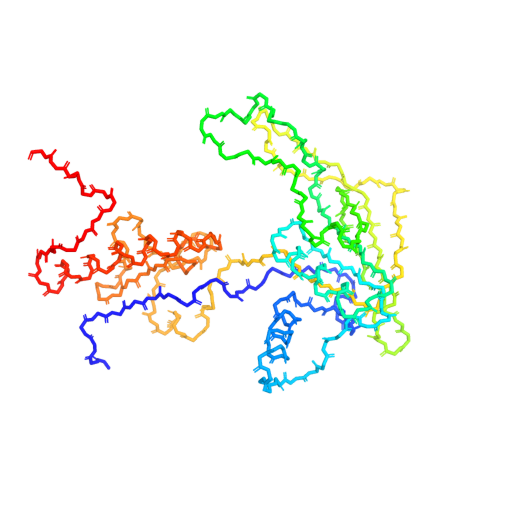120 8.634 14.624 1.00 98.62 83 VAL A O 1
ATOM 620 N N . THR A 1 84 ? -8.436 6.528 13.891 1.00 98.44 84 THR A N 1
ATOM 621 C CA . THR A 1 84 ? -7.362 5.911 14.671 1.00 98.44 84 THR A CA 1
ATOM 622 C C . THR A 1 84 ? -6.464 5.090 13.751 1.00 98.44 84 THR A C 1
ATOM 624 O O . THR A 1 84 ? -6.949 4.288 12.960 1.00 98.44 84 THR A O 1
ATOM 627 N N . GLN A 1 85 ? -5.153 5.285 13.841 1.00 98.19 85 GLN A N 1
ATOM 628 C CA . GLN A 1 85 ? -4.153 4.523 13.103 1.00 98.19 85 GLN A CA 1
ATOM 629 C C . GLN A 1 85 ? -3.499 3.490 14.014 1.00 98.19 85 GLN A C 1
ATOM 631 O O . GLN A 1 85 ? -3.008 3.843 15.089 1.00 98.19 85 GLN A O 1
ATOM 636 N N . PHE A 1 86 ? -3.437 2.245 13.552 1.00 97.50 86 PHE A N 1
ATOM 637 C CA . PHE A 1 86 ? -2.697 1.166 14.194 1.00 97.50 86 PHE A CA 1
ATOM 638 C C . PHE A 1 86 ? -1.462 0.800 13.387 1.00 97.50 86 PHE A C 1
ATOM 640 O O . PHE A 1 86 ? -1.530 0.587 12.174 1.00 97.50 86 PHE A O 1
ATOM 647 N N . GLU A 1 87 ? -0.343 0.705 14.091 1.00 94.81 87 GLU A N 1
ATOM 648 C CA . GLU A 1 87 ? 0.920 0.210 13.573 1.00 94.81 87 GLU A CA 1
ATOM 649 C C . GLU A 1 87 ? 1.403 -0.944 14.453 1.00 94.81 87 GLU A C 1
ATOM 651 O O . GLU A 1 87 ? 1.397 -0.856 15.685 1.00 94.81 87 GLU A O 1
ATOM 656 N N . ILE A 1 88 ? 1.813 -2.036 13.807 1.00 93.19 88 ILE A N 1
ATOM 657 C CA . ILE A 1 88 ? 2.322 -3.210 14.513 1.00 93.19 88 ILE A CA 1
ATOM 658 C C . ILE A 1 88 ? 3.734 -2.953 15.025 1.00 93.19 88 ILE A C 1
ATOM 660 O O . ILE A 1 88 ? 4.107 -3.467 16.072 1.00 93.19 88 ILE A O 1
ATOM 664 N N . MET A 1 89 ? 4.508 -2.130 14.318 1.00 91.38 89 MET A N 1
ATOM 665 C CA . MET A 1 89 ? 5.855 -1.737 14.718 1.00 91.38 89 MET A CA 1
ATOM 666 C C . MET A 1 89 ? 5.846 -0.785 15.926 1.00 91.38 89 MET A C 1
ATOM 668 O O . MET A 1 89 ? 4.881 -0.037 16.129 1.00 91.38 89 MET A O 1
ATOM 672 N N . PRO A 1 90 ? 6.927 -0.769 16.729 1.00 89.81 90 PRO A N 1
ATOM 673 C CA . PRO A 1 90 ? 7.099 0.235 17.769 1.00 89.81 90 PRO A CA 1
ATOM 674 C C . PRO A 1 90 ? 7.195 1.635 17.160 1.00 89.81 90 PRO A C 1
ATOM 676 O O . PRO A 1 90 ? 7.553 1.799 15.990 1.00 89.81 90 PRO A O 1
ATOM 679 N N . MET A 1 91 ? 6.899 2.649 17.975 1.00 91.06 91 MET A N 1
ATOM 680 C CA . MET A 1 91 ? 7.009 4.042 17.556 1.00 91.06 91 MET A CA 1
ATOM 681 C C . MET A 1 91 ? 8.448 4.340 17.104 1.00 91.06 91 MET A C 1
ATOM 683 O O . MET A 1 91 ? 9.376 4.166 17.900 1.00 91.06 91 MET A O 1
ATOM 687 N N . PRO A 1 92 ? 8.660 4.780 15.850 1.00 89.25 92 PRO A N 1
ATOM 688 C CA . PRO A 1 92 ? 9.988 5.142 15.383 1.00 89.25 92 PRO A CA 1
ATOM 689 C C . PRO A 1 92 ? 10.547 6.340 16.167 1.00 89.25 92 PRO A C 1
ATOM 691 O O . PRO A 1 92 ? 9.774 7.166 16.658 1.00 89.25 92 PRO A O 1
ATOM 694 N N . PRO A 1 93 ? 11.877 6.484 16.265 1.00 88.31 93 PRO A N 1
ATOM 695 C CA . PRO A 1 93 ? 12.482 7.630 16.930 1.00 88.31 93 PRO A CA 1
ATOM 696 C C . PRO A 1 93 ? 12.270 8.925 16.129 1.00 88.31 93 PRO A C 1
ATOM 698 O O . PRO A 1 93 ? 12.202 8.916 14.899 1.00 88.31 93 PRO A O 1
ATOM 701 N N . GLU A 1 94 ? 12.218 10.062 16.823 1.00 88.12 94 GLU A N 1
ATOM 702 C CA . GLU A 1 94 ? 12.139 11.391 16.191 1.00 88.12 94 GLU A CA 1
ATOM 703 C C . GLU A 1 94 ? 13.472 11.819 15.564 1.00 88.12 94 GLU A C 1
ATOM 705 O O . GLU A 1 94 ? 13.509 12.535 14.564 1.00 88.12 94 GLU A O 1
ATOM 710 N N . VAL A 1 95 ? 14.582 11.343 16.132 1.00 88.19 95 VAL A N 1
ATOM 711 C CA . VAL A 1 95 ? 15.942 11.663 15.695 1.00 88.19 95 VAL A CA 1
ATOM 712 C C . VAL A 1 95 ? 16.685 10.415 15.237 1.00 88.19 95 VAL A C 1
ATOM 714 O O . VAL A 1 95 ? 16.413 9.295 15.670 1.00 88.19 95 VAL A O 1
ATOM 717 N N . ARG A 1 96 ? 17.652 10.608 14.337 1.00 87.94 96 ARG A N 1
ATOM 718 C CA . ARG A 1 96 ? 18.463 9.520 13.786 1.00 87.94 96 ARG A CA 1
ATOM 719 C C . ARG A 1 96 ? 19.257 8.838 14.904 1.00 87.94 96 ARG A C 1
ATOM 721 O O . ARG A 1 96 ? 20.121 9.450 15.522 1.00 87.94 96 ARG A O 1
ATOM 728 N N . ALA A 1 97 ? 18.979 7.558 15.128 1.00 81.88 97 ALA A N 1
ATOM 729 C CA . ALA A 1 97 ? 19.740 6.732 16.054 1.00 81.88 97 ALA A CA 1
ATOM 730 C C . ALA A 1 97 ? 21.105 6.335 15.462 1.00 81.88 97 ALA A C 1
ATOM 732 O O . ALA A 1 97 ? 21.264 6.258 14.243 1.00 81.88 97 ALA A O 1
ATOM 733 N N . ALA A 1 98 ? 22.076 6.016 16.322 1.00 83.38 98 ALA A N 1
ATOM 734 C CA . ALA A 1 98 ? 23.441 5.666 15.909 1.00 83.38 98 ALA A CA 1
ATOM 735 C C . ALA A 1 98 ? 23.514 4.471 14.934 1.00 83.38 98 ALA A C 1
ATOM 737 O O . ALA A 1 98 ? 24.366 4.451 14.050 1.00 83.38 98 ALA A O 1
ATOM 738 N N . HIS A 1 99 ? 22.595 3.506 15.053 1.00 78.62 99 HIS A N 1
ATOM 739 C CA . HIS A 1 99 ? 22.522 2.325 14.182 1.00 78.62 99 HIS A CA 1
ATOM 740 C C . HIS A 1 99 ? 21.932 2.615 12.789 1.00 78.62 99 HIS A C 1
ATOM 742 O O . HIS A 1 99 ? 21.970 1.760 11.909 1.00 78.62 99 HIS A O 1
ATOM 748 N N . MET A 1 100 ? 21.415 3.825 12.560 1.00 83.75 100 MET A N 1
ATOM 749 C CA . MET A 1 100 ? 20.974 4.301 11.252 1.00 83.75 100 MET A CA 1
ATOM 750 C C . MET A 1 100 ? 21.851 5.491 10.844 1.00 83.75 100 MET A C 1
ATOM 752 O O . MET A 1 100 ? 21.367 6.611 10.916 1.00 83.75 100 MET A O 1
ATOM 756 N N . PRO A 1 101 ? 23.125 5.341 10.438 1.00 84.12 101 PRO A N 1
ATOM 757 C CA . PRO A 1 101 ? 23.985 6.474 10.075 1.00 84.12 101 PRO A CA 1
ATOM 758 C C . PRO A 1 101 ? 23.741 6.968 8.641 1.00 84.12 101 PRO A C 1
ATOM 760 O O . PRO A 1 101 ? 23.316 6.209 7.770 1.00 84.12 101 PRO A O 1
ATOM 763 N N . TRP A 1 102 ? 24.031 8.237 8.352 1.00 83.94 102 TRP A N 1
ATOM 764 C CA . TRP A 1 102 ? 24.101 8.718 6.963 1.00 83.94 102 TRP A CA 1
ATOM 765 C C . TRP A 1 102 ? 25.203 7.943 6.206 1.00 83.94 102 TRP A C 1
ATOM 767 O O . TRP A 1 102 ? 26.260 7.722 6.799 1.00 83.94 102 TRP A O 1
ATOM 777 N N . PRO A 1 103 ? 25.003 7.502 4.944 1.00 86.06 103 PRO A N 1
ATOM 778 C CA . PRO A 1 103 ? 23.933 7.849 4.001 1.00 86.06 103 PRO A CA 1
ATOM 779 C C . PRO A 1 103 ? 22.698 6.934 3.983 1.00 86.06 103 PRO A C 1
ATOM 781 O O . PRO A 1 103 ? 21.870 7.051 3.082 1.00 86.06 103 PRO A O 1
ATOM 784 N N . SER A 1 104 ? 22.522 6.039 4.963 1.00 80.94 104 SER A N 1
ATOM 785 C CA . SER A 1 104 ? 21.321 5.190 5.010 1.00 80.94 104 SER A CA 1
ATOM 786 C C . SER A 1 104 ? 20.051 6.030 5.182 1.00 80.94 104 SER A C 1
ATOM 788 O O . SER A 1 104 ? 20.050 7.032 5.907 1.00 80.94 104 SER A O 1
ATOM 790 N N . TYR A 1 105 ? 18.956 5.636 4.534 1.00 79.19 105 TYR A N 1
ATOM 791 C CA . TYR A 1 105 ? 17.664 6.285 4.748 1.00 79.19 105 TYR A CA 1
ATOM 792 C C . TYR 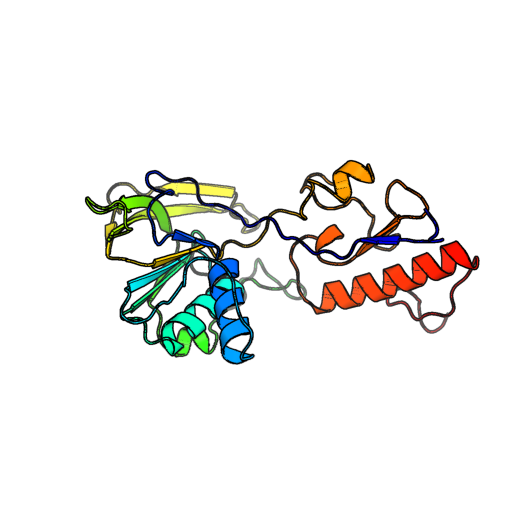A 1 105 ? 17.126 5.893 6.137 1.00 79.19 105 TYR A C 1
ATOM 794 O O . TYR A 1 105 ? 16.980 4.699 6.398 1.00 79.19 105 TYR A O 1
ATOM 802 N N . PRO A 1 106 ? 16.873 6.849 7.049 1.00 84.62 106 PRO A N 1
ATOM 803 C CA . PRO A 1 106 ? 16.525 6.528 8.425 1.00 84.62 106 PRO A CA 1
ATOM 804 C C . PRO A 1 106 ? 15.027 6.229 8.553 1.00 84.62 106 PRO A C 1
ATOM 806 O O . PRO A 1 106 ? 14.196 6.870 7.906 1.00 84.62 106 PRO A O 1
ATOM 809 N N . MET A 1 107 ? 14.669 5.298 9.435 1.00 84.31 107 MET A N 1
ATOM 810 C CA . MET A 1 107 ? 13.281 5.097 9.852 1.00 84.31 107 MET A CA 1
ATOM 811 C C . MET A 1 107 ? 12.964 6.033 11.017 1.00 84.31 107 MET A C 1
ATOM 813 O O . MET A 1 107 ? 13.187 5.692 12.175 1.00 84.31 107 MET A O 1
ATOM 817 N N . LEU A 1 108 ? 12.489 7.234 10.690 1.00 88.62 108 LEU A N 1
ATOM 818 C CA . LEU A 1 108 ? 12.069 8.240 11.666 1.00 88.62 108 LEU A CA 1
ATOM 819 C C . LEU A 1 108 ? 10.551 8.314 11.771 1.00 88.62 108 LEU A C 1
ATOM 821 O O . LEU A 1 108 ? 9.833 7.938 10.838 1.00 88.62 108 LEU A O 1
ATOM 825 N N . LEU A 1 109 ? 10.073 8.852 12.892 1.00 90.31 109 LEU A N 1
ATOM 826 C CA . LEU A 1 109 ? 8.663 9.158 13.076 1.00 90.31 109 LEU A CA 1
ATOM 827 C C . LEU A 1 109 ? 8.242 10.189 12.029 1.00 90.31 109 LEU A C 1
ATOM 829 O O . LEU A 1 109 ? 8.652 11.346 12.064 1.00 90.31 109 LEU A O 1
ATOM 833 N N . LYS A 1 110 ? 7.409 9.760 11.082 1.00 89.25 110 LYS A N 1
ATOM 834 C CA . LYS A 1 110 ? 6.819 10.659 10.093 1.00 89.25 110 LYS A CA 1
ATOM 835 C C . LYS A 1 110 ? 5.523 11.242 10.640 1.00 89.25 110 LYS A C 1
ATOM 837 O O . LYS A 1 110 ? 4.637 10.507 11.095 1.00 89.25 110 LYS A O 1
ATOM 842 N N . VAL A 1 111 ? 5.422 12.562 10.547 1.00 92.25 111 VAL A N 1
ATOM 843 C CA . VAL A 1 111 ? 4.192 13.333 10.720 1.00 92.25 111 VAL A CA 1
ATOM 844 C C . VAL A 1 111 ? 3.908 14.000 9.378 1.00 92.25 111 VAL A C 1
ATOM 846 O O . VAL A 1 111 ? 4.802 14.567 8.756 1.00 92.25 111 VAL A O 1
ATOM 849 N N . THR A 1 112 ? 2.682 13.852 8.895 1.00 94.50 112 THR A N 1
ATOM 850 C CA . THR A 1 112 ? 2.213 14.435 7.629 1.00 94.50 112 THR A CA 1
ATOM 851 C C . THR A 1 112 ? 1.044 15.360 7.933 1.00 94.50 112 THR A C 1
ATOM 853 O O . THR A 1 112 ? 0.418 15.222 8.986 1.00 94.50 112 THR A O 1
ATOM 856 N N . SER A 1 113 ? 0.672 16.216 6.984 1.00 96.25 113 SER A N 1
ATOM 857 C CA . SER A 1 113 ? -0.512 17.076 7.119 1.00 96.25 113 SER A CA 1
ATOM 858 C C . SER A 1 113 ? -1.793 16.292 7.426 1.00 96.25 113 SER A C 1
ATOM 860 O O . SER A 1 113 ? -2.640 16.756 8.175 1.00 96.25 113 SER A O 1
ATOM 862 N N . SER A 1 114 ? -1.921 15.059 6.924 1.00 96.81 114 SER A N 1
ATOM 863 C CA . SER A 1 114 ? -3.077 14.203 7.228 1.00 96.81 114 SER A CA 1
ATOM 864 C C . SER A 1 114 ? -3.125 13.770 8.694 1.00 96.81 114 SER A C 1
ATOM 866 O O . SER A 1 114 ? -4.210 13.598 9.238 1.00 96.81 114 SER A O 1
ATOM 868 N N . HIS A 1 115 ? -1.969 13.613 9.348 1.00 96.25 115 HIS A N 1
ATOM 869 C CA . HIS A 1 115 ? -1.933 13.352 10.787 1.00 96.25 115 HIS A CA 1
ATOM 870 C C . HIS A 1 115 ? -2.328 14.602 11.585 1.00 96.25 115 HIS A C 1
ATOM 872 O O . HIS A 1 115 ? -3.053 14.501 12.571 1.00 96.25 115 HIS A O 1
ATOM 878 N N . GLU A 1 116 ? -1.882 15.777 11.141 1.00 96.25 116 GLU A N 1
ATOM 879 C CA . GLU A 1 116 ? -2.194 17.061 11.780 1.00 96.25 116 GLU A CA 1
ATOM 880 C C . GLU A 1 116 ? -3.682 17.432 11.664 1.00 96.25 116 GLU A C 1
ATOM 882 O O . GLU A 1 116 ? -4.218 18.093 12.548 1.00 96.25 116 GLU A O 1
ATOM 887 N N . GLU A 1 117 ? -4.376 16.947 10.628 1.00 95.31 117 GLU A N 1
ATOM 888 C CA . GLU A 1 117 ? -5.834 17.085 10.469 1.00 95.31 117 GLU A CA 1
ATOM 889 C C . GLU A 1 117 ? -6.650 16.353 11.552 1.00 95.31 117 GLU A C 1
ATOM 891 O O . GLU A 1 117 ? -7.841 16.626 11.698 1.00 95.31 117 GLU A O 1
ATOM 896 N N . GLY A 1 118 ? -6.028 15.450 12.317 1.00 92.81 118 GLY A N 1
ATOM 897 C CA . GLY A 1 118 ? -6.636 14.771 13.460 1.00 92.81 118 GLY A CA 1
ATOM 898 C C . GLY A 1 118 ? -6.615 13.253 13.320 1.00 92.81 118 GLY A C 1
ATOM 899 O O . GLY A 1 118 ? -7.355 12.672 12.531 1.00 92.81 118 GLY A O 1
ATOM 900 N N . VAL A 1 119 ? -5.777 12.588 14.115 1.00 97.31 119 VAL A N 1
ATOM 901 C CA . VAL A 1 119 ? -5.734 11.124 14.213 1.00 97.31 119 VAL A CA 1
ATOM 902 C C . VAL A 1 119 ? -5.169 10.695 15.561 1.00 97.31 119 VAL A C 1
ATOM 904 O O . VAL A 1 119 ? -4.204 11.276 16.054 1.00 97.31 119 VAL A O 1
ATOM 907 N N . SER A 1 120 ? -5.739 9.644 16.147 1.00 97.00 120 SER A N 1
ATOM 908 C CA . SER A 1 120 ? -5.100 8.945 17.264 1.00 97.00 120 SER A CA 1
ATOM 909 C C . SER A 1 120 ? -4.166 7.868 16.722 1.00 97.00 120 SER A C 1
ATOM 911 O O . SER A 1 120 ? -4.586 7.037 15.921 1.00 97.00 120 SER A O 1
ATOM 913 N N . ARG A 1 121 ? -2.892 7.868 17.118 1.00 96.12 121 ARG A N 1
ATOM 914 C CA . ARG A 1 121 ? -1.904 6.892 16.630 1.00 96.12 121 ARG A CA 1
ATOM 915 C C . ARG A 1 121 ? -1.548 5.934 17.746 1.00 96.12 121 ARG A C 1
ATOM 917 O O . ARG A 1 121 ? -1.156 6.363 18.827 1.00 96.12 121 ARG A O 1
ATOM 924 N N . THR A 1 122 ?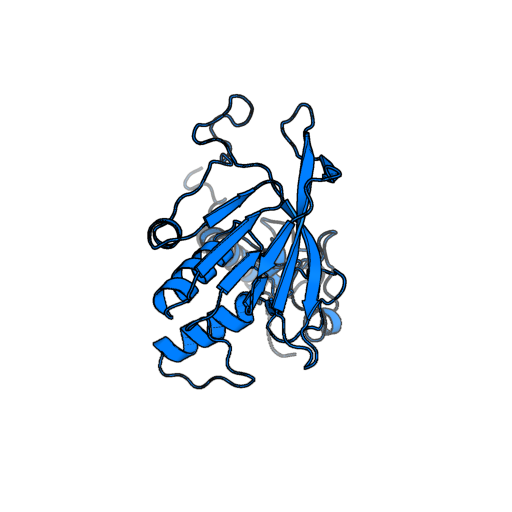 -1.661 4.646 17.462 1.00 95.94 122 THR A N 1
ATOM 925 C CA . THR A 1 122 ? -1.315 3.586 18.402 1.00 95.94 122 THR A CA 1
ATOM 926 C C . THR A 1 122 ? -0.280 2.669 17.769 1.00 95.94 122 THR A C 1
ATOM 928 O O . THR A 1 122 ? -0.470 2.174 16.659 1.00 95.94 122 THR A O 1
ATOM 931 N N . TRP A 1 123 ? 0.818 2.465 18.485 1.00 95.31 123 TRP A N 1
ATOM 932 C CA . TRP A 1 123 ? 1.987 1.713 18.036 1.00 95.31 123 TRP A CA 1
ATOM 933 C C . TRP A 1 123 ? 2.112 0.411 18.800 1.00 95.31 123 TRP A C 1
ATOM 935 O O . TRP A 1 123 ? 1.574 0.304 19.902 1.00 95.31 123 TRP A O 1
ATOM 945 N N . ALA A 1 124 ? 2.892 -0.521 18.256 1.00 95.12 124 ALA A N 1
ATOM 946 C CA . ALA A 1 124 ? 3.134 -1.817 18.870 1.00 95.12 124 ALA A CA 1
ATOM 947 C C . ALA A 1 124 ? 1.819 -2.548 19.189 1.00 95.12 124 ALA A C 1
ATOM 949 O O . ALA A 1 124 ? 1.619 -3.051 20.294 1.00 95.12 124 ALA A O 1
ATOM 950 N N . VAL A 1 125 ? 0.894 -2.568 18.224 1.00 96.31 125 VAL A N 1
ATOM 951 C CA . VAL A 1 125 ? -0.428 -3.186 18.377 1.00 96.31 125 VAL A CA 1
ATOM 952 C C . VAL A 1 125 ? -0.681 -4.222 17.295 1.00 96.31 125 VAL A C 1
ATOM 954 O O . VAL A 1 125 ? -0.571 -3.936 16.104 1.00 96.31 125 VAL A O 1
ATOM 957 N N . ASN A 1 126 ? -1.103 -5.413 17.716 1.00 96.31 126 ASN A N 1
ATOM 958 C CA . ASN A 1 126 ? -1.581 -6.465 16.832 1.00 96.31 126 ASN A CA 1
ATOM 959 C C . ASN A 1 126 ? -3.109 -6.583 16.887 1.00 96.31 126 ASN A C 1
ATOM 961 O O . ASN A 1 126 ? -3.728 -6.473 17.946 1.00 96.31 126 ASN A O 1
ATOM 965 N N . THR A 1 127 ? -3.723 -6.839 15.735 1.00 96.81 127 THR A N 1
ATOM 966 C CA . THR A 1 127 ? -5.167 -7.079 15.641 1.00 96.81 127 THR A CA 1
ATOM 967 C C . THR A 1 127 ? -5.476 -8.527 15.996 1.00 96.81 127 THR A C 1
ATOM 969 O O . THR A 1 127 ? -4.922 -9.441 15.392 1.00 96.81 127 THR A O 1
ATOM 972 N N . LYS A 1 128 ? -6.385 -8.736 16.952 1.00 96.75 128 LYS A N 1
ATOM 973 C CA . LYS A 1 128 ? -6.796 -10.068 17.411 1.00 96.75 128 LYS A CA 1
ATOM 974 C C . LYS A 1 128 ? -8.054 -10.557 16.716 1.00 96.75 128 LYS A C 1
ATOM 976 O O . LYS A 1 128 ? -8.115 -11.724 16.353 1.00 96.75 128 LYS A O 1
ATOM 981 N N . GLU A 1 129 ? -9.055 -9.694 16.576 1.00 97.94 129 GLU A N 1
ATOM 982 C CA . GLU A 1 129 ? -10.388 -10.093 16.121 1.00 97.94 129 GLU A CA 1
ATOM 983 C C . GLU A 1 129 ? -11.199 -8.884 15.656 1.00 97.94 129 GLU A C 1
ATOM 985 O O . GLU A 1 129 ? -11.228 -7.846 16.319 1.00 97.94 129 GLU A O 1
ATOM 990 N N . PHE A 1 130 ? -11.899 -9.048 14.538 1.00 98.50 130 PHE A N 1
ATOM 991 C CA . PHE A 1 130 ? -12.948 -8.148 14.084 1.00 98.50 130 PHE A CA 1
ATOM 992 C C . PHE A 1 130 ? -14.290 -8.621 14.647 1.00 98.50 130 PHE A C 1
ATOM 994 O O . PHE A 1 130 ? -14.687 -9.764 14.440 1.00 98.50 130 PHE A O 1
ATOM 1001 N N . ILE A 1 131 ? -15.005 -7.745 15.340 1.00 98.44 131 ILE A N 1
ATOM 1002 C CA . ILE A 1 131 ? -16.266 -8.077 16.002 1.00 98.44 131 ILE A CA 1
ATOM 1003 C C . ILE A 1 131 ? -17.408 -7.509 15.163 1.00 98.44 131 ILE A C 1
ATOM 1005 O O . ILE A 1 131 ? -17.496 -6.293 14.961 1.00 98.44 131 ILE A O 1
ATOM 1009 N N . ALA A 1 132 ? -18.273 -8.395 14.672 1.00 98.12 132 ALA A N 1
ATOM 1010 C CA . ALA A 1 132 ? -19.468 -8.030 13.922 1.00 98.12 132 ALA A CA 1
ATOM 1011 C C . ALA A 1 132 ? -20.699 -7.900 14.834 1.00 98.12 132 ALA A C 1
ATOM 1013 O O . ALA A 1 132 ? -20.782 -8.553 15.874 1.00 98.12 132 ALA A O 1
ATOM 1014 N N . ASP A 1 133 ? -21.659 -7.076 14.423 1.00 97.44 133 ASP A N 1
ATOM 1015 C CA . ASP A 1 133 ? -23.010 -7.036 14.976 1.00 97.44 133 ASP A CA 1
ATOM 1016 C C . ASP A 1 133 ? -23.859 -8.232 14.496 1.00 97.44 133 ASP A C 1
ATOM 1018 O O . ASP A 1 133 ? -23.436 -9.048 13.671 1.00 97.44 133 ASP A O 1
ATOM 1022 N N . GLU A 1 134 ? -25.094 -8.318 14.990 1.00 96.19 134 GLU A N 1
ATOM 1023 C CA . GLU A 1 134 ? -26.058 -9.367 14.623 1.00 96.19 134 GLU A CA 1
ATOM 1024 C C . GLU A 1 134 ? -26.404 -9.387 13.120 1.00 96.19 134 GLU A C 1
ATOM 1026 O O . GLU A 1 134 ? -26.834 -10.411 12.593 1.00 96.19 134 GLU A O 1
ATOM 1031 N N . ASN A 1 135 ? -26.185 -8.275 12.409 1.00 96.31 135 ASN A N 1
ATOM 1032 C CA . ASN A 1 135 ? -26.434 -8.131 10.974 1.00 96.31 135 ASN A CA 1
ATOM 1033 C C . ASN A 1 135 ? -25.178 -8.404 10.118 1.00 96.31 135 ASN A C 1
ATOM 1035 O O . ASN A 1 135 ? -25.227 -8.291 8.886 1.00 96.31 135 ASN A O 1
ATOM 1039 N N . GLY A 1 136 ? -24.052 -8.756 10.747 1.00 96.81 136 GLY A N 1
ATOM 1040 C CA . GLY A 1 136 ? -22.774 -9.024 10.091 1.00 96.81 136 GLY A CA 1
ATOM 1041 C C . GLY A 1 136 ? -21.969 -7.775 9.709 1.00 96.81 136 GLY A C 1
ATOM 1042 O O . GLY A 1 136 ? -21.030 -7.884 8.914 1.00 96.81 136 GLY A O 1
ATOM 1043 N N . ASN A 1 137 ? -22.313 -6.597 10.234 1.00 97.88 137 ASN A N 1
ATOM 1044 C CA . ASN A 1 137 ? -21.533 -5.372 10.049 1.00 97.88 137 ASN A CA 1
ATOM 1045 C C . ASN A 1 137 ? -20.479 -5.235 11.142 1.00 97.88 137 ASN A C 1
ATOM 1047 O O . ASN A 1 137 ? -20.711 -5.607 12.286 1.00 97.88 137 ASN A O 1
ATOM 1051 N N . LEU A 1 138 ? -19.326 -4.670 10.808 1.00 98.38 138 LEU A N 1
ATOM 1052 C CA . LEU A 1 138 ? -18.278 -4.378 11.772 1.00 98.38 138 LEU A CA 1
ATOM 1053 C C . LEU A 1 138 ? -18.798 -3.400 12.834 1.00 98.38 138 LEU A C 1
ATOM 1055 O O . LEU A 1 138 ? -19.284 -2.320 12.502 1.00 98.38 138 LEU A O 1
ATOM 1059 N N . ALA A 1 139 ? -18.665 -3.792 14.098 1.00 98.31 139 ALA A N 1
ATOM 1060 C CA . ALA A 1 139 ? -19.029 -2.976 15.252 1.00 98.31 139 ALA A CA 1
ATOM 1061 C C . ALA A 1 139 ? -17.805 -2.606 16.100 1.00 98.31 139 ALA A C 1
ATOM 1063 O O . ALA A 1 139 ? -17.770 -1.539 16.719 1.00 98.31 139 ALA A O 1
ATOM 1064 N N . ALA A 1 140 ? -16.795 -3.481 16.149 1.00 98.31 140 ALA A N 1
ATOM 1065 C CA . ALA A 1 140 ? -15.585 -3.230 16.916 1.00 98.31 140 ALA A CA 1
ATOM 1066 C C . ALA A 1 140 ? -14.365 -4.024 16.427 1.00 98.31 140 ALA A C 1
ATOM 1068 O O . ALA A 1 140 ? -14.476 -5.001 15.687 1.00 98.31 140 ALA A O 1
ATOM 1069 N N . LEU A 1 141 ? -13.189 -3.616 16.898 1.00 97.88 141 LEU A N 1
ATOM 1070 C CA . LEU A 1 141 ? -11.907 -4.269 16.671 1.00 97.88 141 LEU A CA 1
ATOM 1071 C C . LEU A 1 141 ? -11.225 -4.552 18.008 1.00 97.88 141 LEU A C 1
ATOM 1073 O O . LEU A 1 141 ? -10.963 -3.629 18.784 1.00 97.88 141 LEU A O 1
ATOM 1077 N N . LYS A 1 142 ? -10.912 -5.820 18.267 1.00 98.31 142 LYS A N 1
ATOM 1078 C CA . LYS A 1 142 ? -10.108 -6.236 19.414 1.00 98.31 142 LYS A CA 1
ATOM 1079 C C . LYS A 1 142 ? -8.642 -6.288 19.021 1.00 98.31 142 LYS A C 1
ATOM 1081 O O . LYS A 1 142 ? -8.270 -6.889 18.010 1.00 98.31 142 LYS A O 1
ATOM 1086 N N . VAL A 1 143 ? -7.802 -5.692 19.851 1.00 98.00 143 VAL A N 1
ATOM 1087 C CA . VAL A 1 143 ? -6.356 -5.633 19.652 1.00 98.00 143 VAL A CA 1
ATOM 1088 C C . VAL A 1 143 ? -5.614 -5.994 20.931 1.00 98.00 143 VAL A C 1
ATOM 1090 O O . VAL A 1 143 ? -6.209 -6.003 22.008 1.00 98.00 143 VAL A O 1
ATOM 1093 N N . VAL A 1 144 ? -4.319 -6.261 20.809 1.00 97.88 144 VAL A N 1
ATOM 1094 C CA . VAL A 1 144 ? -3.394 -6.513 21.920 1.00 97.88 144 VAL A CA 1
ATOM 1095 C C . VAL A 1 144 ? -2.097 -5.749 21.673 1.00 97.88 144 VAL A C 1
ATOM 1097 O O . VAL A 1 144 ? -1.731 -5.516 20.516 1.00 97.88 144 VAL A O 1
ATOM 1100 N N . ASN A 1 145 ? -1.397 -5.349 22.730 1.00 97.44 145 ASN A N 1
ATOM 1101 C CA . ASN A 1 145 ? -0.059 -4.794 22.569 1.00 97.44 145 ASN A CA 1
ATOM 1102 C C . ASN A 1 145 ? 0.938 -5.908 22.236 1.00 97.44 145 ASN A C 1
ATOM 1104 O O . ASN A 1 145 ? 0.754 -7.066 22.615 1.00 97.44 145 ASN A O 1
ATOM 1108 N N . VAL A 1 146 ? 2.010 -5.544 21.544 1.00 96.44 146 VAL A N 1
ATOM 1109 C CA . VAL A 1 146 ? 3.108 -6.451 21.225 1.00 96.44 146 VAL A CA 1
ATOM 1110 C C . VAL A 1 146 ? 4.447 -5.866 21.640 1.00 96.44 146 VAL A C 1
ATOM 1112 O O . VAL A 1 146 ? 4.669 -4.662 21.562 1.00 96.44 146 VAL A O 1
ATOM 1115 N N . GLU A 1 147 ? 5.361 -6.737 22.036 1.00 94.06 147 GLU A N 1
ATOM 1116 C CA . GLU A 1 147 ? 6.767 -6.412 22.246 1.00 94.06 147 GLU A CA 1
ATOM 1117 C C . GLU A 1 147 ? 7.597 -7.068 21.149 1.00 94.06 147 GLU A C 1
ATOM 1119 O O . GLU A 1 147 ? 7.438 -8.255 20.862 1.00 94.06 147 GLU A O 1
ATOM 1124 N N . TRP A 1 148 ? 8.462 -6.283 20.509 1.00 92.50 148 TRP A N 1
ATOM 1125 C CA . TRP A 1 148 ? 9.313 -6.754 19.422 1.00 92.50 148 TRP A CA 1
ATOM 1126 C C . TRP A 1 148 ? 10.689 -7.169 19.929 1.00 92.50 148 TRP A C 1
ATOM 1128 O O . TRP A 1 148 ? 11.362 -6.404 20.619 1.00 92.50 148 TRP A O 1
ATOM 1138 N N . ASP A 1 149 ? 11.139 -8.338 19.484 1.00 88.44 149 ASP A N 1
ATOM 1139 C CA . ASP A 1 149 ? 12.518 -8.786 19.619 1.00 88.44 149 ASP A CA 1
ATOM 1140 C C . ASP A 1 149 ? 13.367 -8.091 18.536 1.00 88.44 149 ASP A C 1
ATOM 1142 O O . ASP A 1 149 ? 13.187 -8.311 17.328 1.00 88.44 149 ASP A O 1
ATOM 1146 N N . ILE A 1 150 ? 14.287 -7.226 18.970 1.00 82.75 150 ILE A N 1
ATOM 1147 C CA . ILE A 1 150 ? 15.176 -6.444 18.100 1.00 82.75 150 ILE A CA 1
ATOM 1148 C C . ILE A 1 150 ? 16.576 -7.063 18.123 1.00 82.75 150 ILE A C 1
ATOM 1150 O O . ILE A 1 150 ? 17.152 -7.268 19.191 1.00 82.75 150 ILE A O 1
ATOM 1154 N N . ASP A 1 151 ? 17.134 -7.356 16.947 1.00 81.88 151 ASP A N 1
ATOM 1155 C CA . ASP A 1 151 ? 18.496 -7.879 16.830 1.00 81.88 151 ASP A CA 1
ATOM 1156 C C . ASP A 1 151 ? 19.575 -6.800 17.045 1.00 81.88 151 ASP A C 1
ATOM 1158 O O . ASP A 1 151 ? 19.307 -5.600 17.131 1.00 81.88 151 ASP A O 1
ATOM 1162 N N . ALA A 1 152 ? 20.840 -7.226 17.088 1.00 74.94 152 ALA A N 1
ATOM 1163 C CA . ALA A 1 152 ? 21.985 -6.328 17.262 1.00 74.94 152 ALA A CA 1
ATOM 1164 C C . ALA A 1 152 ? 22.135 -5.271 16.144 1.00 74.94 152 ALA A C 1
ATOM 1166 O O . ALA A 1 152 ? 22.826 -4.273 16.334 1.00 74.94 152 ALA A O 1
ATOM 1167 N N . ASN A 1 153 ? 21.487 -5.471 14.992 1.00 70.94 153 ASN A N 1
ATOM 1168 C CA . ASN A 1 153 ? 21.474 -4.539 13.865 1.00 70.94 153 ASN A CA 1
ATOM 1169 C C . ASN A 1 153 ? 20.235 -3.624 13.871 1.00 70.94 153 ASN A C 1
ATOM 1171 O O . ASN A 1 153 ? 20.007 -2.902 12.898 1.00 70.94 153 ASN A O 1
ATOM 1175 N N . GLY A 1 154 ? 19.423 -3.654 14.933 1.00 71.19 154 GLY A N 1
ATOM 1176 C CA . GLY A 1 154 ? 18.202 -2.859 15.049 1.00 71.19 154 GLY A CA 1
ATOM 1177 C C . GLY A 1 154 ? 17.028 -3.403 14.231 1.00 71.19 154 GLY A C 1
ATOM 1178 O O . GLY A 1 154 ? 16.052 -2.685 14.012 1.00 71.19 154 GLY A O 1
ATOM 1179 N N . ARG A 1 155 ? 17.102 -4.647 13.740 1.00 75.62 155 ARG A N 1
ATOM 1180 C CA . ARG A 1 155 ? 16.036 -5.263 12.946 1.00 75.62 155 ARG A CA 1
ATOM 1181 C C . ARG A 1 155 ? 15.054 -5.984 13.852 1.00 75.62 155 ARG A C 1
ATOM 1183 O O . ARG A 1 155 ? 15.434 -6.786 14.698 1.00 75.62 155 ARG A O 1
ATOM 1190 N N . ALA A 1 156 ? 13.777 -5.727 13.616 1.00 81.31 156 ALA A N 1
ATOM 1191 C CA . ALA A 1 156 ? 12.679 -6.471 14.204 1.00 81.31 156 ALA A CA 1
ATOM 1192 C C . ALA A 1 156 ? 12.661 -7.908 13.648 1.00 81.31 156 ALA A C 1
ATOM 1194 O O . ALA A 1 156 ? 12.542 -8.098 12.437 1.00 81.31 156 ALA A O 1
ATOM 1195 N N . THR A 1 157 ? 12.812 -8.907 14.520 1.00 83.12 157 THR A N 1
ATOM 1196 C CA . THR A 1 157 ? 12.934 -10.330 14.131 1.00 83.12 157 THR A CA 1
ATOM 1197 C C . THR A 1 157 ? 11.685 -11.152 14.431 1.00 83.12 157 THR A C 1
ATOM 1199 O O . THR A 1 157 ? 11.394 -12.117 13.728 1.00 83.12 157 THR A O 1
ATOM 1202 N N . GLY A 1 158 ? 10.915 -10.738 15.432 1.00 87.62 158 GLY A N 1
ATOM 1203 C CA . GLY A 1 158 ? 9.663 -11.355 15.845 1.00 87.62 158 GLY A CA 1
ATOM 1204 C C . GLY A 1 158 ? 9.006 -10.514 16.932 1.00 87.62 158 GL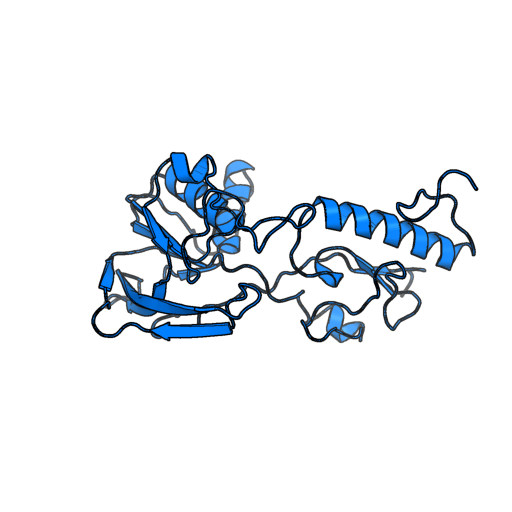Y A C 1
ATOM 1205 O O . GLY A 1 158 ? 9.621 -9.583 17.451 1.00 87.62 158 GLY A O 1
ATOM 1206 N N . PHE A 1 159 ? 7.757 -10.822 17.262 1.00 91.69 159 PHE A N 1
ATOM 1207 C CA . PHE A 1 159 ? 7.047 -10.147 18.341 1.00 91.69 159 PHE A CA 1
ATOM 1208 C C . PHE A 1 159 ? 6.303 -11.143 19.222 1.00 91.69 159 PHE A C 1
ATOM 1210 O O . PHE A 1 159 ? 5.955 -12.243 18.785 1.00 91.69 159 PHE A O 1
ATOM 1217 N N . LYS A 1 160 ? 6.042 -10.728 20.460 1.00 94.06 160 LYS A N 1
ATOM 1218 C CA . LYS A 1 160 ? 5.219 -11.447 21.432 1.00 94.06 160 LYS A CA 1
ATOM 1219 C C . LYS A 1 160 ? 4.067 -10.558 21.858 1.00 94.06 160 LYS A C 1
ATOM 1221 O O . LYS A 1 160 ? 4.244 -9.358 22.044 1.00 94.06 160 LYS A O 1
ATOM 1226 N N . GLU A 1 161 ? 2.884 -11.142 21.978 1.00 95.94 161 GLU A N 1
ATOM 1227 C CA . GLU A 1 161 ? 1.729 -10.435 22.526 1.00 95.94 161 GLU A CA 1
ATOM 1228 C C . GLU A 1 161 ? 1.903 -10.254 24.035 1.00 95.94 161 GLU A C 1
ATOM 1230 O O . GLU A 1 161 ? 2.372 -11.160 24.725 1.00 95.94 161 GLU A O 1
ATOM 1235 N N . VAL A 1 162 ? 1.530 -9.080 24.540 1.00 96.38 162 VAL A N 1
ATOM 1236 C CA . VAL A 1 162 ? 1.583 -8.771 25.970 1.00 96.38 162 VAL A CA 1
ATOM 1237 C C . VAL A 1 162 ? 0.235 -9.125 26.591 1.00 96.38 162 VAL A C 1
ATOM 1239 O O . VAL A 1 162 ? -0.766 -8.447 26.347 1.00 96.38 162 VAL A O 1
ATOM 1242 N N . GLU A 1 163 ? 0.198 -10.192 27.385 1.00 94.50 163 GLU A N 1
ATOM 1243 C CA . GLU A 1 163 ? -1.025 -10.663 28.045 1.00 94.50 163 GLU A CA 1
ATOM 1244 C C . GLU A 1 163 ? -1.651 -9.580 28.941 1.00 94.50 163 GLU A C 1
ATOM 1246 O O . GLU A 1 163 ? -0.953 -8.823 29.619 1.00 94.50 163 GLU A O 1
ATOM 1251 N N . GLY A 1 164 ? -2.985 -9.495 28.946 1.00 95.94 164 GLY A N 1
ATOM 1252 C CA . GLY A 1 164 ? -3.733 -8.530 29.758 1.00 95.94 164 GLY A CA 1
ATOM 1253 C C . GLY A 1 164 ? -3.789 -7.114 29.175 1.00 95.94 164 GLY A C 1
ATOM 1254 O O . GLY A 1 164 ? -4.341 -6.215 29.809 1.00 95.94 164 GLY A O 1
ATOM 1255 N N . THR A 1 165 ? -3.235 -6.894 27.977 1.00 96.88 165 THR A N 1
ATOM 1256 C CA . THR A 1 165 ? -3.301 -5.604 27.265 1.00 96.88 165 THR A CA 1
ATOM 1257 C C . THR A 1 165 ? -4.395 -5.556 26.200 1.00 96.88 165 THR A C 1
ATOM 1259 O O . THR A 1 165 ? -4.456 -4.617 25.400 1.00 96.88 165 THR A O 1
ATOM 1262 N N . GLU A 1 166 ? -5.266 -6.564 26.170 1.00 97.25 166 GLU A N 1
ATOM 1263 C CA . GLU A 1 166 ? -6.361 -6.625 25.223 1.00 97.25 166 GLU A CA 1
ATOM 1264 C C . GLU A 1 166 ? -7.335 -5.470 25.427 1.00 97.25 166 GLU A C 1
ATOM 1266 O O . GLU A 1 166 ? -7.801 -5.181 26.529 1.00 97.25 166 GLU A O 1
ATOM 1271 N N . ARG A 1 167 ? -7.694 -4.828 24.320 1.00 97.12 167 ARG A N 1
ATOM 1272 C CA . ARG A 1 167 ? -8.647 -3.721 24.314 1.00 97.12 167 ARG A CA 1
ATOM 1273 C C . ARG A 1 167 ? -9.482 -3.739 23.050 1.00 97.12 167 ARG A C 1
ATOM 1275 O O . ARG A 1 167 ? -9.036 -4.195 21.996 1.00 97.12 167 ARG A O 1
ATOM 1282 N N . THR A 1 168 ? -10.690 -3.211 23.172 1.00 98.06 168 THR A N 1
ATOM 1283 C CA . THR A 1 168 ? -11.677 -3.180 22.097 1.00 98.06 168 THR A CA 1
ATOM 1284 C C . THR A 1 168 ? -11.956 -1.740 21.701 1.00 98.06 168 THR A C 1
ATOM 1286 O O . THR A 1 168 ? -12.257 -0.904 22.551 1.00 98.06 168 THR A O 1
ATOM 1289 N N . TYR A 1 169 ? -11.876 -1.463 20.405 1.00 98.12 169 TYR A N 1
ATOM 1290 C CA . TYR A 1 169 ? -12.201 -0.173 19.813 1.00 98.12 169 TYR A CA 1
ATOM 1291 C C . TYR A 1 169 ? -13.506 -0.293 19.038 1.00 98.12 169 TYR A C 1
ATOM 1293 O O . TYR A 1 169 ? -13.608 -1.142 18.159 1.00 98.12 169 TYR A O 1
ATOM 1301 N N . ALA A 1 170 ? -14.491 0.550 19.342 1.00 98.06 170 ALA A N 1
ATOM 1302 C CA . ALA A 1 170 ? -15.692 0.649 18.518 1.00 98.06 170 ALA A CA 1
ATOM 1303 C C . ALA A 1 170 ? -15.324 1.217 17.139 1.00 98.06 170 ALA A C 1
ATOM 1305 O O . ALA A 1 170 ? -14.648 2.246 17.053 1.00 98.06 170 ALA A O 1
ATOM 1306 N N . CYS A 1 171 ? -15.743 0.541 16.071 1.00 98.25 171 CYS A N 1
ATOM 1307 C CA . CYS A 1 171 ? -15.460 0.959 14.704 1.00 98.25 171 CYS A CA 1
ATOM 1308 C C . CYS A 1 171 ? -16.457 0.382 13.705 1.00 98.25 171 CYS A C 1
ATOM 1310 O O . CYS A 1 171 ? -16.789 -0.796 13.769 1.00 98.25 171 CYS A O 1
ATOM 1312 N N . GLU A 1 172 ? -16.856 1.200 12.733 1.00 98.56 172 GLU A N 1
ATOM 1313 C CA . GLU A 1 172 ? -17.746 0.795 11.638 1.00 98.56 172 GLU A CA 1
ATOM 1314 C C . GLU A 1 172 ? -17.012 0.739 10.285 1.00 98.56 172 GLU A C 1
ATOM 1316 O O . GLU A 1 172 ? -17.594 0.368 9.263 1.00 98.56 172 GLU A O 1
ATOM 1321 N N . LEU A 1 173 ? -15.736 1.148 10.249 1.00 98.75 173 LEU A N 1
ATOM 1322 C CA . LEU A 1 173 ? -14.891 1.096 9.057 1.00 98.75 173 LEU A CA 1
ATOM 1323 C C . LEU A 1 173 ? -13.437 0.774 9.424 1.00 98.75 173 LEU A C 1
ATOM 1325 O O . LEU A 1 173 ? -12.796 1.532 10.150 1.00 98.75 173 LEU A O 1
ATOM 1329 N N . VAL A 1 174 ? -12.896 -0.305 8.860 1.00 98.75 174 VAL A N 1
ATOM 1330 C CA . VAL A 1 174 ? -11.459 -0.612 8.867 1.00 98.75 174 VAL A CA 1
ATOM 1331 C C . VAL A 1 174 ? -10.901 -0.487 7.454 1.00 98.75 174 VAL A C 1
ATOM 1333 O O . VAL A 1 174 ? -11.457 -1.038 6.503 1.00 98.75 174 VAL A O 1
ATOM 1336 N N . LEU A 1 175 ? -9.763 0.195 7.332 1.00 98.69 175 LEU A N 1
ATOM 1337 C CA . LEU A 1 175 ? -9.002 0.353 6.097 1.00 98.69 175 LEU A CA 1
ATOM 1338 C C . LEU A 1 175 ? -7.637 -0.332 6.238 1.00 98.69 175 LEU A C 1
ATOM 1340 O O . LEU A 1 175 ? -6.783 0.110 7.008 1.00 98.69 175 LEU A O 1
ATOM 1344 N N . LEU A 1 176 ? -7.424 -1.412 5.485 1.00 98.38 176 LEU A N 1
ATOM 1345 C CA . LEU A 1 176 ? -6.169 -2.166 5.471 1.00 98.38 176 LEU A CA 1
ATOM 1346 C C . LEU A 1 176 ? -5.161 -1.480 4.537 1.00 98.38 176 LEU A C 1
ATOM 1348 O O . LEU A 1 176 ? -5.247 -1.601 3.313 1.00 98.38 176 LEU A O 1
ATOM 1352 N N . ALA A 1 177 ? -4.203 -0.759 5.117 1.00 97.38 177 ALA A N 1
ATOM 1353 C CA . ALA A 1 177 ? -3.170 0.029 4.441 1.00 97.38 177 ALA A CA 1
ATOM 1354 C C . ALA A 1 177 ? -1.762 -0.571 4.641 1.00 97.38 177 ALA A C 1
ATOM 1356 O O . ALA A 1 177 ? -0.780 0.141 4.840 1.00 97.38 177 ALA A O 1
ATOM 1357 N N . MET A 1 178 ? -1.657 -1.900 4.576 1.00 95.19 178 MET A N 1
ATOM 1358 C CA . MET A 1 178 ? -0.432 -2.651 4.898 1.00 95.19 178 MET A CA 1
ATOM 1359 C C . MET A 1 178 ? 0.519 -2.839 3.698 1.00 95.19 178 MET A C 1
ATOM 1361 O O . MET A 1 178 ? 1.520 -3.551 3.789 1.00 95.19 178 MET A O 1
ATOM 1365 N N . GLY A 1 179 ? 0.214 -2.213 2.560 1.00 93.56 179 GLY A N 1
ATOM 1366 C CA . GLY A 1 179 ? 0.977 -2.325 1.317 1.00 93.56 179 GLY A CA 1
ATOM 1367 C C . GLY A 1 179 ? 0.645 -3.571 0.493 1.00 93.56 179 GLY A C 1
ATOM 1368 O O . GLY A 1 179 ? -0.363 -4.242 0.716 1.00 93.56 179 GLY A O 1
ATOM 1369 N N . PHE A 1 180 ? 1.507 -3.871 -0.474 1.00 94.62 180 PHE A N 1
ATOM 1370 C CA . PHE A 1 180 ? 1.318 -4.906 -1.489 1.00 94.62 180 PHE A CA 1
ATOM 1371 C C . PHE A 1 180 ? 2.406 -5.977 -1.418 1.00 94.62 180 PHE A C 1
ATOM 1373 O O . PHE A 1 180 ? 3.525 -5.739 -0.950 1.00 94.62 180 PHE A O 1
ATOM 1380 N N . LEU A 1 181 ? 2.067 -7.181 -1.872 1.00 93.62 181 LEU A N 1
ATOM 1381 C CA . LEU A 1 181 ? 2.975 -8.323 -1.910 1.00 93.62 181 LEU A CA 1
ATOM 1382 C C . LEU A 1 181 ? 3.764 -8.362 -3.217 1.00 93.62 181 LEU A C 1
ATOM 1384 O O . LEU A 1 181 ? 4.991 -8.374 -3.189 1.00 93.62 181 LEU A O 1
ATOM 1388 N N . TYR A 1 182 ? 3.050 -8.378 -4.341 1.00 96.00 182 TYR A N 1
ATOM 1389 C CA . TYR A 1 182 ? 3.596 -8.601 -5.676 1.00 96.00 182 TYR A CA 1
ATOM 1390 C C . TYR A 1 182 ? 2.550 -8.251 -6.762 1.00 96.00 182 TYR A C 1
ATOM 1392 O O . TYR A 1 182 ? 1.396 -7.935 -6.445 1.00 96.00 182 TYR A O 1
ATOM 1400 N N . PRO A 1 183 ? 2.911 -8.307 -8.054 1.00 96.62 183 PRO A N 1
ATOM 1401 C CA . PRO A 1 183 ? 1.992 -8.070 -9.172 1.00 96.62 183 PRO A CA 1
ATOM 1402 C C . PRO A 1 183 ? 0.907 -9.138 -9.318 1.00 96.62 183 PRO A C 1
ATOM 1404 O O . PRO A 1 183 ? 1.096 -10.286 -8.924 1.00 96.62 183 PRO A O 1
ATOM 1407 N N . GLN A 1 184 ? -0.206 -8.803 -9.975 1.00 95.75 184 GLN A N 1
ATOM 1408 C CA . GLN A 1 184 ? -1.200 -9.798 -10.386 1.00 95.75 184 GLN A CA 1
ATOM 1409 C C . GLN A 1 184 ? -0.555 -10.878 -11.274 1.00 95.75 184 GLN A C 1
ATOM 1411 O O . GLN A 1 184 ? -0.182 -10.617 -12.419 1.00 95.75 184 GLN A O 1
ATOM 1416 N N . LYS A 1 185 ? -0.449 -12.103 -10.744 1.00 94.62 185 LYS A N 1
ATOM 1417 C CA . LYS A 1 185 ? 0.147 -13.253 -11.447 1.00 94.62 185 LYS A CA 1
ATOM 1418 C C . LYS A 1 185 ? -0.838 -13.883 -12.428 1.00 94.62 185 LYS A C 1
ATOM 1420 O O . LYS A 1 185 ? -0.511 -14.065 -13.604 1.00 94.62 185 LYS A O 1
ATOM 1425 N N . GLN A 1 186 ? -2.056 -14.143 -11.946 1.00 94.50 186 GLN A N 1
ATOM 1426 C CA . GLN A 1 186 ? -3.111 -14.767 -12.737 1.00 94.50 186 GLN A CA 1
ATOM 1427 C C . GLN A 1 186 ? -3.428 -13.935 -13.977 1.00 94.50 186 GLN A C 1
ATOM 1429 O O . GLN A 1 186 ? -3.644 -12.724 -13.896 1.00 94.50 186 GLN A O 1
ATOM 1434 N N . GLY A 1 187 ? -3.487 -14.596 -15.130 1.00 94.19 187 GLY A N 1
ATOM 1435 C CA . GLY A 1 187 ? -3.732 -13.936 -16.406 1.00 94.19 187 GLY A CA 1
ATOM 1436 C C . GLY A 1 187 ? -2.435 -13.653 -17.149 1.00 94.19 187 GLY A C 1
ATOM 1437 O O . GLY A 1 187 ? -1.889 -14.564 -17.763 1.00 94.19 187 GLY A O 1
ATOM 1438 N N . LEU A 1 188 ? -1.981 -12.396 -17.178 1.00 93.00 188 LEU A N 1
ATOM 1439 C CA . LEU A 1 188 ? -0.879 -11.979 -18.054 1.00 93.00 188 LEU A CA 1
ATOM 1440 C C . LEU A 1 188 ? 0.430 -12.722 -17.748 1.00 93.00 188 LEU A C 1
ATOM 1442 O O . LEU A 1 188 ? 1.018 -13.286 -18.666 1.00 93.00 188 LEU A O 1
ATOM 1446 N N . LEU A 1 189 ? 0.887 -12.727 -16.491 1.00 95.25 189 LEU A N 1
ATOM 1447 C CA . LEU A 1 189 ? 2.214 -13.254 -16.150 1.00 95.25 189 LEU A CA 1
ATOM 1448 C C . LEU A 1 189 ? 2.278 -14.778 -16.294 1.00 95.25 189 LEU A C 1
ATOM 1450 O O . LEU A 1 189 ? 3.208 -15.286 -16.916 1.00 95.25 189 LEU A O 1
ATOM 1454 N N . GLU A 1 190 ? 1.259 -15.492 -15.813 1.00 94.56 190 GLU A N 1
ATOM 1455 C CA . GLU A 1 190 ? 1.140 -16.946 -15.996 1.00 94.56 190 GLU A CA 1
ATOM 1456 C C . GLU A 1 190 ? 1.097 -17.346 -17.475 1.00 94.56 190 GLU A C 1
ATOM 1458 O O . GLU A 1 190 ? 1.799 -18.267 -17.883 1.00 94.56 190 GLU A O 1
ATOM 1463 N N . LYS A 1 191 ? 0.322 -16.632 -18.306 1.00 95.06 191 LYS A N 1
ATOM 1464 C CA . LYS A 1 191 ? 0.242 -16.916 -19.751 1.00 95.06 191 LYS A CA 1
ATOM 1465 C C . LYS A 1 191 ? 1.547 -16.623 -20.482 1.00 95.06 191 LYS A C 1
ATOM 1467 O O . LYS A 1 191 ? 1.830 -17.267 -21.489 1.00 95.06 191 LYS A O 1
ATOM 1472 N N . LEU A 1 192 ? 2.303 -15.626 -20.023 1.00 95.00 192 LEU A N 1
ATOM 1473 C CA . LEU A 1 192 ? 3.610 -15.311 -20.589 1.00 95.00 192 LEU A CA 1
ATOM 1474 C C . LEU A 1 192 ? 4.684 -16.307 -20.140 1.00 95.00 192 LEU A C 1
ATOM 1476 O O . LEU A 1 192 ? 5.630 -16.504 -20.892 1.00 95.00 192 LEU A O 1
ATOM 1480 N N . GLY A 1 193 ? 4.546 -16.937 -18.969 1.00 96.06 193 GLY A N 1
ATOM 1481 C CA . GLY A 1 193 ? 5.536 -17.880 -18.440 1.00 96.06 193 GLY A CA 1
ATOM 1482 C C . GLY A 1 193 ? 6.831 -17.200 -17.983 1.00 96.06 193 GLY A C 1
ATOM 1483 O O . GLY A 1 193 ? 7.915 -17.771 -18.117 1.00 96.06 193 GLY A O 1
ATOM 1484 N N . VAL A 1 194 ? 6.736 -15.959 -17.494 1.00 97.31 194 VAL A N 1
ATOM 1485 C CA . VAL A 1 194 ? 7.898 -15.251 -16.941 1.00 97.31 194 VAL A CA 1
ATOM 1486 C C . VAL A 1 194 ? 8.264 -15.796 -15.563 1.00 97.31 194 VAL A C 1
ATOM 1488 O O . VAL A 1 194 ? 7.387 -16.095 -14.752 1.00 97.31 194 VAL A O 1
ATOM 1491 N N . GLU A 1 195 ? 9.560 -15.906 -15.286 1.00 98.06 195 GLU A N 1
ATOM 1492 C CA . GLU A 1 195 ? 10.043 -16.285 -13.958 1.00 98.06 195 GLU A CA 1
ATOM 1493 C C . GLU A 1 195 ? 9.750 -15.193 -12.922 1.00 98.06 195 GLU A C 1
ATOM 1495 O O . GLU A 1 195 ? 9.744 -13.995 -13.227 1.00 98.06 195 GLU A O 1
ATOM 1500 N N . LEU A 1 196 ? 9.545 -15.617 -11.675 1.00 98.00 196 LEU A N 1
ATOM 1501 C CA . LEU A 1 196 ? 9.354 -14.736 -10.528 1.00 98.00 196 LEU A CA 1
ATOM 1502 C C . LEU A 1 196 ? 10.524 -14.869 -9.548 1.00 98.00 196 LEU A C 1
ATOM 1504 O O . LEU A 1 196 ? 11.176 -15.912 -9.490 1.00 98.00 196 LEU A O 1
ATOM 1508 N N . ASP A 1 197 ? 10.804 -13.805 -8.800 1.00 97.12 197 ASP A N 1
ATOM 1509 C CA . ASP A 1 197 ? 11.763 -13.840 -7.695 1.00 97.12 197 ASP A CA 1
ATOM 1510 C C . ASP A 1 197 ? 11.147 -14.470 -6.426 1.00 97.12 197 ASP A C 1
ATOM 1512 O O . ASP A 1 197 ? 9.961 -14.805 -6.380 1.00 97.12 197 ASP A O 1
ATOM 1516 N N . GLU A 1 198 ? 11.946 -14.613 -5.367 1.00 96.19 198 GLU A N 1
ATOM 1517 C CA . GLU A 1 198 ? 11.511 -15.176 -4.075 1.00 96.19 198 GLU A CA 1
ATOM 1518 C C . GLU A 1 198 ? 10.387 -14.368 -3.405 1.00 96.19 198 GLU A C 1
ATOM 1520 O O . GLU A 1 198 ? 9.635 -14.888 -2.582 1.00 96.19 198 GLU A O 1
ATOM 1525 N N . ARG A 1 199 ? 10.246 -13.088 -3.769 1.00 94.69 199 ARG A N 1
ATOM 1526 C CA . ARG A 1 199 ? 9.198 -12.186 -3.277 1.00 94.69 199 ARG A CA 1
ATOM 1527 C C . ARG A 1 199 ? 7.952 -12.218 -4.169 1.00 94.69 199 ARG A C 1
ATOM 1529 O O . ARG A 1 199 ? 6.940 -11.615 -3.820 1.00 94.69 199 ARG A O 1
ATOM 1536 N N . GLY A 1 200 ? 7.997 -12.941 -5.287 1.00 96.44 200 GLY A N 1
ATOM 1537 C CA . GLY A 1 200 ? 6.915 -13.082 -6.250 1.00 96.44 200 GLY A CA 1
ATOM 1538 C C . GLY A 1 200 ? 6.821 -11.961 -7.286 1.00 96.44 200 GLY A C 1
ATOM 1539 O O . GLY A 1 200 ? 5.824 -11.929 -8.009 1.00 96.44 200 GLY A O 1
ATOM 1540 N N . ASN A 1 201 ? 7.805 -11.061 -7.369 1.00 97.88 201 ASN A N 1
ATOM 1541 C CA . ASN A 1 201 ? 7.879 -10.042 -8.421 1.00 97.88 201 ASN A CA 1
ATOM 1542 C C . ASN A 1 201 ? 8.401 -10.655 -9.723 1.00 97.88 201 ASN A C 1
ATOM 1544 O O . ASN A 1 201 ? 9.008 -11.724 -9.707 1.00 97.88 201 ASN A O 1
ATOM 1548 N N . VAL A 1 202 ? 8.206 -9.975 -10.856 1.00 98.00 202 VAL A N 1
ATOM 1549 C CA . VAL A 1 202 ? 8.772 -10.428 -12.134 1.00 98.00 202 VAL A CA 1
ATOM 1550 C C . VAL A 1 202 ? 10.293 -10.386 -12.053 1.00 98.00 202 VAL A C 1
ATOM 1552 O O . VAL A 1 202 ? 10.889 -9.333 -11.819 1.00 98.00 202 VAL A O 1
ATOM 1555 N N . LYS A 1 203 ? 10.925 -11.540 -12.267 1.00 98.25 203 LYS A N 1
ATOM 1556 C CA . LYS A 1 203 ? 12.370 -11.690 -12.158 1.00 98.25 203 LYS A CA 1
ATOM 1557 C C . LYS A 1 203 ? 13.052 -11.019 -13.345 1.00 98.25 203 LYS A C 1
ATOM 1559 O O . LYS A 1 203 ? 13.044 -11.531 -14.463 1.00 98.25 203 LYS A O 1
ATOM 1564 N N . ALA A 1 204 ? 13.668 -9.877 -13.072 1.00 97.44 204 ALA A N 1
ATOM 1565 C CA . ALA A 1 204 ? 14.624 -9.232 -13.956 1.00 97.44 204 ALA A CA 1
ATOM 1566 C C . ALA A 1 204 ? 15.695 -8.512 -13.129 1.00 97.44 204 ALA A C 1
ATOM 1568 O O . ALA A 1 204 ? 15.403 -7.858 -12.118 1.00 97.44 204 ALA A O 1
ATOM 1569 N N . VAL A 1 205 ? 16.948 -8.647 -13.556 1.00 96.19 205 VAL A N 1
ATOM 1570 C CA . VAL A 1 205 ? 18.110 -8.099 -12.844 1.00 96.19 205 VAL A CA 1
ATOM 1571 C C . VAL A 1 205 ? 18.193 -6.590 -13.086 1.00 96.19 205 VAL A C 1
ATOM 1573 O O . VAL A 1 205 ? 18.020 -6.135 -14.218 1.00 96.19 205 VAL A O 1
ATOM 1576 N N . GLU A 1 206 ? 18.442 -5.800 -12.037 1.00 94.19 206 GLU A N 1
ATOM 1577 C CA . GLU A 1 206 ? 18.670 -4.355 -12.187 1.00 94.19 206 GLU A CA 1
ATOM 1578 C C . GLU A 1 206 ? 19.867 -4.105 -13.120 1.00 94.19 206 GLU A C 1
ATOM 1580 O O . GLU A 1 206 ? 20.868 -4.813 -13.062 1.00 94.19 206 GLU A O 1
ATOM 1585 N N . GLY A 1 207 ? 19.735 -3.142 -14.034 1.00 93.19 207 GLY A N 1
ATOM 1586 C CA . GLY A 1 207 ? 20.717 -2.884 -15.094 1.00 93.19 207 GLY A CA 1
ATOM 1587 C C . GLY A 1 207 ? 20.531 -3.741 -16.354 1.00 93.19 207 GLY A C 1
ATOM 1588 O O . GLY A 1 207 ? 21.009 -3.354 -17.418 1.00 93.19 207 GLY A O 1
ATOM 1589 N N . VAL A 1 208 ? 19.790 -4.855 -16.281 1.00 95.25 208 VAL A N 1
ATOM 1590 C CA . VAL A 1 208 ? 19.477 -5.720 -17.437 1.00 95.25 208 VAL A CA 1
ATOM 1591 C C . VAL A 1 208 ? 18.005 -5.611 -17.835 1.00 95.25 208 VAL A C 1
ATOM 1593 O O . VAL A 1 208 ? 17.701 -5.486 -19.017 1.00 95.25 208 VAL A O 1
ATOM 1596 N N . TYR A 1 209 ? 17.091 -5.635 -16.859 1.00 97.62 209 TYR A N 1
ATOM 1597 C CA . TYR A 1 209 ? 15.627 -5.497 -16.985 1.00 97.62 209 TYR A CA 1
ATOM 1598 C C . TYR A 1 209 ? 14.907 -6.514 -17.889 1.00 97.62 209 TYR A C 1
ATOM 1600 O O . TYR A 1 209 ? 13.681 -6.586 -17.866 1.00 97.62 209 TYR A O 1
ATOM 1608 N N . GLN A 1 210 ? 15.637 -7.330 -18.644 1.00 98.25 210 GLN A N 1
ATOM 1609 C CA . GLN A 1 210 ? 15.133 -8.451 -19.428 1.00 98.25 210 GLN A CA 1
ATOM 1610 C C . GLN A 1 210 ? 14.732 -9.613 -18.507 1.00 98.25 210 GLN A C 1
ATOM 1612 O O . GLN A 1 210 ? 15.402 -9.880 -17.505 1.00 98.25 210 GLN A O 1
ATOM 1617 N N . THR A 1 211 ? 13.637 -10.296 -18.836 1.00 98.25 211 THR A N 1
ATOM 1618 C CA . THR A 1 211 ? 13.202 -11.510 -18.130 1.00 98.25 211 THR A CA 1
ATOM 1619 C C . THR A 1 211 ? 13.874 -12.755 -18.723 1.00 98.25 211 THR A C 1
ATOM 1621 O O . THR A 1 211 ? 14.729 -12.664 -19.604 1.00 98.25 211 THR A O 1
ATOM 1624 N N . ASN A 1 212 ? 13.456 -13.950 -18.292 1.00 97.69 212 ASN A N 1
ATOM 1625 C CA . ASN A 1 212 ? 13.840 -15.218 -18.923 1.00 97.69 212 ASN A CA 1
ATOM 1626 C C . ASN A 1 212 ? 13.405 -15.334 -20.402 1.00 97.69 212 ASN A C 1
ATOM 1628 O O . ASN A 1 212 ? 13.853 -16.239 -21.103 1.00 97.69 212 ASN A O 1
ATOM 1632 N N . ILE A 1 213 ? 12.534 -14.445 -20.890 1.00 97.50 213 ILE A N 1
ATOM 1633 C CA . ILE A 1 213 ? 12.060 -14.434 -22.275 1.00 97.50 213 ILE A CA 1
ATOM 1634 C C . ILE A 1 213 ? 12.703 -13.243 -22.995 1.00 97.50 213 ILE A C 1
ATOM 1636 O O . ILE A 1 213 ? 12.371 -12.105 -22.667 1.00 97.50 213 ILE A O 1
ATOM 1640 N N . PRO A 1 214 ? 13.547 -13.455 -24.027 1.00 95.69 214 PRO A N 1
ATOM 1641 C CA . PRO A 1 214 ? 14.414 -12.403 -24.565 1.00 95.69 214 PRO A CA 1
ATOM 1642 C C . PRO A 1 214 ? 13.722 -11.105 -25.006 1.00 95.69 214 PRO A C 1
ATOM 1644 O O . PRO A 1 214 ? 14.292 -10.028 -24.904 1.00 95.69 214 PRO A O 1
ATOM 1647 N N . LYS A 1 215 ? 12.483 -11.167 -25.488 1.00 96.62 215 LYS A N 1
ATOM 1648 C CA . LYS A 1 215 ? 11.759 -9.967 -25.936 1.00 96.62 215 LYS A CA 1
ATOM 1649 C C . LYS A 1 215 ? 10.900 -9.304 -24.855 1.00 96.62 215 LYS A C 1
ATOM 1651 O O . LYS A 1 215 ? 10.119 -8.411 -25.178 1.00 96.62 215 LYS A O 1
ATOM 1656 N N . ILE A 1 216 ? 10.956 -9.778 -23.611 1.00 98.06 216 ILE A N 1
ATOM 1657 C CA . ILE A 1 216 ? 10.125 -9.298 -22.505 1.00 98.06 216 ILE A CA 1
ATOM 1658 C C . ILE A 1 216 ? 11.020 -8.676 -21.437 1.00 98.06 216 ILE A C 1
ATOM 1660 O O . ILE A 1 216 ? 12.001 -9.267 -20.996 1.00 98.06 216 ILE A O 1
ATOM 1664 N N . PHE A 1 217 ? 10.640 -7.480 -21.009 1.00 98.62 217 PHE A N 1
ATOM 1665 C CA . PHE A 1 217 ? 11.344 -6.689 -20.010 1.00 98.62 217 PHE A CA 1
ATOM 1666 C C . PHE A 1 217 ? 10.393 -6.322 -18.870 1.00 98.62 217 PHE A C 1
ATOM 1668 O O . PHE A 1 217 ? 9.177 -6.309 -19.066 1.00 98.62 217 PHE A O 1
ATOM 1675 N N . ALA A 1 218 ? 10.920 -6.005 -17.691 1.00 98.38 218 ALA A N 1
ATOM 1676 C CA . ALA A 1 218 ? 10.138 -5.609 -16.524 1.00 98.38 218 ALA A CA 1
ATOM 1677 C C . ALA A 1 218 ? 10.758 -4.406 -15.806 1.00 98.38 218 ALA A C 1
ATOM 1679 O O . ALA A 1 218 ? 11.974 -4.339 -15.631 1.00 98.38 218 ALA A O 1
ATOM 1680 N N . ALA A 1 219 ? 9.909 -3.479 -15.361 1.00 98.12 219 ALA A N 1
ATOM 1681 C CA . ALA A 1 219 ? 10.329 -2.231 -14.728 1.00 98.12 219 ALA A CA 1
ATOM 1682 C C . ALA A 1 219 ? 9.399 -1.813 -13.582 1.00 98.12 219 ALA A C 1
ATOM 1684 O O . ALA A 1 219 ? 8.215 -2.167 -13.547 1.00 98.12 219 ALA A O 1
ATOM 1685 N N . GLY A 1 220 ? 9.935 -1.000 -12.669 1.00 97.81 220 GLY A N 1
ATOM 1686 C CA . GLY A 1 220 ? 9.182 -0.398 -11.573 1.00 97.81 220 GLY A CA 1
ATOM 1687 C C . GLY A 1 220 ? 8.679 -1.443 -10.585 1.00 97.81 220 GLY A C 1
ATOM 1688 O O . GLY A 1 220 ? 9.282 -2.503 -10.419 1.00 97.81 220 GLY A O 1
ATOM 1689 N N . ASP A 1 221 ? 7.547 -1.170 -9.940 1.00 97.38 221 ASP A N 1
ATOM 1690 C CA . ASP A 1 221 ? 7.025 -2.016 -8.860 1.00 97.38 221 ASP A CA 1
ATOM 1691 C C . ASP A 1 221 ? 6.736 -3.461 -9.287 1.00 97.38 221 ASP A C 1
ATOM 1693 O O . ASP A 1 221 ? 6.708 -4.354 -8.445 1.00 97.38 221 ASP A O 1
ATOM 1697 N N . MET A 1 222 ? 6.571 -3.717 -10.591 1.00 96.56 222 MET A N 1
ATOM 1698 C CA . MET A 1 222 ? 6.377 -5.069 -11.112 1.00 96.56 222 MET A CA 1
ATOM 1699 C C . MET A 1 222 ? 7.631 -5.949 -10.997 1.00 96.56 222 MET A C 1
ATOM 1701 O O . MET A 1 222 ? 7.516 -7.168 -10.876 1.00 96.56 222 MET A O 1
ATOM 1705 N N . ARG A 1 223 ? 8.813 -5.325 -11.001 1.00 97.38 223 ARG A N 1
ATOM 1706 C CA . ARG A 1 223 ? 10.125 -5.962 -10.833 1.00 97.38 223 ARG A CA 1
ATOM 1707 C C . ARG A 1 223 ? 10.675 -5.766 -9.417 1.00 97.38 223 ARG A C 1
ATOM 1709 O O . ARG A 1 223 ? 11.173 -6.699 -8.804 1.00 97.38 223 ARG A O 1
ATOM 1716 N N . ARG A 1 224 ? 10.595 -4.536 -8.901 1.00 95.56 224 ARG A N 1
ATOM 1717 C CA . ARG A 1 224 ? 11.188 -4.105 -7.623 1.00 95.56 224 ARG A CA 1
ATOM 1718 C C . ARG A 1 224 ? 10.341 -4.477 -6.397 1.00 95.56 224 ARG A C 1
ATOM 1720 O O . ARG A 1 224 ? 10.867 -4.589 -5.284 1.00 95.56 224 ARG A O 1
ATOM 1727 N N . GLY A 1 225 ? 9.033 -4.633 -6.592 1.00 95.00 225 GLY A N 1
ATOM 1728 C CA . GLY A 1 225 ? 8.035 -4.515 -5.533 1.00 95.00 225 GLY A CA 1
ATOM 1729 C C . GLY A 1 225 ? 7.724 -3.049 -5.213 1.00 95.00 225 GLY A C 1
ATOM 1730 O O . GLY A 1 225 ? 8.405 -2.147 -5.698 1.00 95.00 225 GLY A O 1
ATOM 1731 N N . GLN A 1 226 ? 6.694 -2.820 -4.391 1.00 91.81 226 GLN A N 1
ATOM 1732 C CA . GLN A 1 226 ? 6.207 -1.477 -4.043 1.00 91.81 226 GLN A CA 1
ATOM 1733 C C . GLN A 1 226 ? 7.344 -0.517 -3.653 1.00 91.81 226 GLN A C 1
ATOM 1735 O O . GLN A 1 226 ? 8.167 -0.826 -2.783 1.00 91.81 226 GLN A O 1
ATOM 1740 N N . SER A 1 227 ? 7.416 0.638 -4.312 1.00 92.19 227 SER A N 1
ATOM 1741 C CA . SER A 1 227 ? 8.484 1.609 -4.083 1.00 92.19 227 SER A CA 1
ATOM 1742 C C . SER A 1 227 ? 8.045 3.041 -4.394 1.00 92.19 227 SER A C 1
ATOM 1744 O O . SER A 1 227 ? 6.863 3.351 -4.500 1.00 92.19 227 SER A O 1
ATOM 1746 N 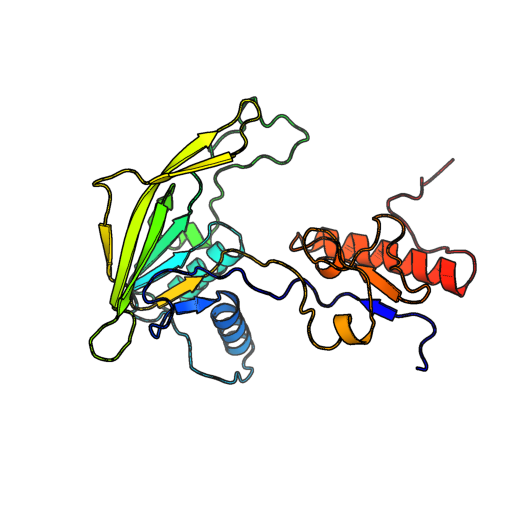N . LEU A 1 228 ? 9.017 3.950 -4.483 1.00 92.81 228 LEU A N 1
ATOM 1747 C CA . LEU A 1 228 ? 8.776 5.351 -4.810 1.00 92.81 228 LEU A CA 1
ATOM 1748 C C . LEU A 1 228 ? 8.614 5.542 -6.320 1.00 92.81 228 LEU A C 1
ATOM 1750 O O . LEU A 1 228 ? 9.303 4.907 -7.118 1.00 92.81 228 LEU A O 1
ATOM 1754 N N . VAL A 1 229 ? 7.807 6.531 -6.706 1.00 95.94 229 VAL A N 1
ATOM 1755 C CA . VAL A 1 229 ? 7.591 6.916 -8.113 1.00 95.94 229 VAL A CA 1
ATOM 1756 C C . VAL A 1 229 ? 8.909 7.200 -8.846 1.00 95.94 229 VAL A C 1
ATOM 1758 O O . VAL A 1 229 ? 9.069 6.815 -10.002 1.00 95.94 229 VAL A O 1
ATOM 1761 N N . VAL A 1 230 ? 9.892 7.810 -8.173 1.00 95.50 230 VAL A N 1
ATOM 1762 C CA . VAL A 1 230 ? 11.212 8.088 -8.765 1.00 95.50 230 VAL A CA 1
ATOM 1763 C C . VAL A 1 230 ? 11.952 6.813 -9.186 1.00 95.50 230 VAL A C 1
ATOM 1765 O O . VAL A 1 230 ? 12.623 6.814 -10.216 1.00 95.50 230 VAL A O 1
ATOM 1768 N N . TRP A 1 231 ? 11.785 5.707 -8.453 1.00 95.38 231 TRP A N 1
ATOM 1769 C CA . TRP A 1 231 ? 12.369 4.420 -8.829 1.00 95.38 231 TRP A CA 1
ATOM 1770 C C . TRP A 1 231 ? 11.668 3.829 -10.045 1.00 95.38 231 TRP A C 1
ATOM 1772 O O . TRP A 1 231 ? 12.347 3.360 -10.952 1.00 95.38 231 TRP A O 1
ATOM 1782 N N . ALA A 1 232 ? 10.339 3.921 -10.120 1.00 97.00 232 ALA A N 1
ATOM 1783 C CA . ALA A 1 232 ? 9.600 3.492 -11.305 1.00 97.00 232 ALA A CA 1
ATOM 1784 C C . ALA A 1 232 ? 10.018 4.280 -12.560 1.00 97.00 232 ALA A C 1
ATOM 1786 O O . ALA A 1 232 ? 10.241 3.686 -13.614 1.00 97.00 232 ALA A O 1
ATOM 1787 N N . ILE A 1 233 ? 10.203 5.602 -12.440 1.00 97.00 233 ILE A N 1
ATOM 1788 C CA . ILE A 1 233 ? 10.708 6.450 -13.533 1.00 97.00 233 ILE A CA 1
ATOM 1789 C C . ILE A 1 233 ? 12.140 6.055 -13.911 1.00 97.00 233 ILE A C 1
ATOM 1791 O O . ILE A 1 233 ? 12.439 5.902 -15.095 1.00 97.00 233 ILE A O 1
ATOM 1795 N N . SER A 1 234 ? 13.025 5.885 -12.924 1.00 96.19 234 SER A N 1
ATOM 1796 C CA . SER A 1 234 ? 14.417 5.495 -13.159 1.00 96.19 234 SER A CA 1
ATOM 1797 C C . SER A 1 234 ? 14.504 4.147 -13.876 1.00 96.19 234 SER A C 1
ATOM 1799 O O . SER A 1 234 ? 15.123 4.069 -14.933 1.00 96.19 234 SER A O 1
ATOM 1801 N N . GLU A 1 235 ? 13.840 3.111 -13.362 1.00 97.19 235 GLU A N 1
ATOM 1802 C CA . GLU A 1 235 ? 13.855 1.780 -13.973 1.00 97.19 235 GLU A CA 1
ATOM 1803 C C . GLU A 1 235 ? 13.189 1.775 -15.353 1.00 97.19 235 GLU A C 1
ATOM 1805 O O . GLU A 1 235 ? 13.676 1.100 -16.257 1.00 97.19 235 GLU A O 1
ATOM 1810 N N . GLY A 1 236 ? 12.124 2.558 -15.559 1.00 97.69 236 GLY A N 1
ATOM 1811 C CA . GLY A 1 236 ? 11.490 2.704 -16.870 1.00 97.69 236 GLY A CA 1
ATOM 1812 C C . GLY A 1 236 ? 12.438 3.283 -17.925 1.00 97.69 236 GLY A C 1
ATOM 1813 O O . GLY A 1 236 ? 12.489 2.779 -19.047 1.00 97.69 236 GLY A O 1
ATOM 1814 N N . ARG A 1 237 ? 13.237 4.296 -17.562 1.00 97.62 237 ARG A N 1
ATOM 1815 C CA . ARG A 1 237 ? 14.244 4.894 -18.458 1.00 97.62 237 ARG A CA 1
ATOM 1816 C C . ARG A 1 237 ? 15.362 3.913 -18.801 1.00 97.62 237 ARG A C 1
ATOM 1818 O O . ARG A 1 237 ? 15.702 3.772 -19.973 1.00 97.62 237 ARG A O 1
ATOM 1825 N N . GLU A 1 238 ? 15.891 3.207 -17.807 1.00 97.56 238 GLU A N 1
ATOM 1826 C CA . GLU A 1 238 ? 16.939 2.208 -18.043 1.00 97.56 238 GLU A CA 1
ATOM 1827 C C . GLU A 1 238 ? 16.417 1.016 -18.859 1.00 97.56 238 GLU A C 1
ATOM 1829 O O . GLU A 1 238 ? 17.088 0.538 -19.771 1.00 97.56 238 GLU A O 1
ATOM 1834 N N . THR A 1 239 ? 15.180 0.584 -18.609 1.00 98.12 239 THR A N 1
ATOM 1835 C CA . THR A 1 239 ? 14.529 -0.476 -19.389 1.00 98.12 239 THR A CA 1
ATOM 1836 C C . THR A 1 239 ? 14.349 -0.062 -20.849 1.00 98.12 239 THR A C 1
ATOM 1838 O O . THR A 1 239 ? 14.634 -0.852 -21.746 1.00 98.12 239 THR A O 1
ATOM 1841 N N . ALA A 1 240 ? 13.942 1.185 -21.110 1.00 98.06 240 ALA A N 1
ATOM 1842 C CA . ALA A 1 240 ? 13.836 1.713 -22.470 1.00 98.06 240 ALA A CA 1
ATOM 1843 C C . ALA A 1 240 ? 15.186 1.678 -23.203 1.00 98.06 240 ALA A C 1
ATOM 1845 O O . ALA A 1 240 ? 15.242 1.264 -24.359 1.00 98.06 240 ALA A O 1
ATOM 1846 N N . ARG A 1 241 ? 16.282 2.028 -22.516 1.00 97.50 241 ARG A N 1
ATOM 1847 C CA . ARG A 1 241 ? 17.638 1.899 -23.063 1.00 97.50 241 ARG A CA 1
ATOM 1848 C C . ARG A 1 241 ? 17.989 0.447 -23.401 1.00 97.50 241 ARG A C 1
ATOM 1850 O O . ARG A 1 241 ? 18.519 0.197 -24.478 1.00 97.50 241 ARG A O 1
ATOM 1857 N N . LYS A 1 242 ? 17.676 -0.514 -22.526 1.00 97.38 242 LYS A N 1
ATOM 1858 C CA . LYS A 1 242 ? 17.952 -1.943 -22.779 1.00 97.38 242 LYS A CA 1
ATOM 1859 C C . LYS A 1 242 ? 17.146 -2.509 -23.943 1.00 97.38 242 LYS A C 1
ATOM 1861 O O . LYS A 1 242 ? 17.652 -3.340 -24.689 1.00 97.38 242 LYS A O 1
ATOM 1866 N N . ILE A 1 243 ? 15.919 -2.036 -24.133 1.00 98.06 243 ILE A N 1
ATOM 1867 C CA . ILE A 1 243 ? 15.097 -2.404 -25.291 1.00 98.06 243 ILE A CA 1
ATOM 1868 C C . ILE A 1 243 ? 15.679 -1.824 -26.579 1.00 98.06 243 ILE A C 1
ATOM 1870 O O . ILE A 1 243 ? 15.733 -2.525 -27.583 1.00 98.06 243 ILE A O 1
ATOM 1874 N N . ASP A 1 244 ? 16.136 -0.572 -26.554 1.00 97.62 244 ASP A N 1
ATOM 1875 C CA . ASP A 1 244 ? 16.798 0.059 -27.699 1.00 97.62 244 ASP A CA 1
ATOM 1876 C C . ASP A 1 244 ? 18.084 -0.700 -28.077 1.00 97.62 244 ASP A C 1
ATOM 1878 O O . ASP A 1 244 ? 18.263 -1.072 -29.232 1.00 97.62 244 ASP A O 1
ATOM 1882 N N . GLU A 1 245 ? 18.914 -1.066 -27.090 1.00 96.62 245 GLU A N 1
ATOM 1883 C CA . GLU A 1 245 ? 20.082 -1.942 -27.290 1.00 96.62 245 GLU A CA 1
ATOM 1884 C C . GLU A 1 245 ? 19.685 -3.311 -27.876 1.00 96.62 245 GLU A C 1
ATOM 1886 O O . GLU A 1 245 ? 20.348 -3.800 -28.788 1.00 96.62 245 GLU A O 1
ATOM 1891 N N . TYR A 1 246 ? 18.590 -3.916 -27.405 1.00 97.50 246 TYR A N 1
ATOM 1892 C CA . TYR A 1 246 ? 18.089 -5.198 -27.910 1.00 97.50 246 TYR A CA 1
ATOM 1893 C C . TYR A 1 246 ? 17.607 -5.129 -29.368 1.00 97.50 246 TYR A C 1
ATOM 1895 O O . TYR A 1 246 ? 17.857 -6.052 -30.140 1.00 97.50 246 TYR A O 1
ATOM 1903 N N . LEU A 1 247 ? 16.917 -4.051 -29.752 1.00 97.31 247 LEU A N 1
ATOM 1904 C CA . LEU A 1 247 ? 16.345 -3.893 -31.093 1.00 97.31 247 LEU A CA 1
ATOM 1905 C C . LEU A 1 247 ? 17.361 -3.380 -32.121 1.00 97.31 247 LEU A C 1
ATOM 1907 O O . LEU A 1 247 ? 17.285 -3.757 -33.289 1.00 97.31 247 LEU A O 1
ATOM 1911 N N . MET A 1 248 ? 18.291 -2.521 -31.696 1.00 97.25 248 MET A N 1
ATOM 1912 C CA . MET A 1 248 ? 19.192 -1.774 -32.583 1.00 97.25 248 MET A CA 1
ATOM 1913 C C . MET A 1 248 ? 20.661 -2.209 -32.474 1.00 97.25 248 MET A C 1
ATOM 1915 O O . MET A 1 248 ? 21.482 -1.813 -33.299 1.00 97.25 248 MET A O 1
ATOM 1919 N N . GLY A 1 249 ? 21.021 -2.987 -31.449 1.00 96.12 249 GLY A N 1
ATOM 1920 C CA . GLY A 1 249 ? 22.396 -3.391 -31.131 1.00 96.12 249 GLY A CA 1
ATOM 1921 C C . GLY A 1 249 ? 23.192 -2.367 -30.308 1.00 96.12 249 GLY A C 1
ATOM 1922 O O . GLY A 1 249 ? 24.221 -2.716 -29.735 1.00 96.12 249 GLY A O 1
ATOM 1923 N N . TYR A 1 250 ? 22.734 -1.115 -30.213 1.00 94.44 250 TYR A N 1
ATOM 1924 C CA . TYR A 1 250 ? 23.313 -0.065 -29.367 1.00 94.44 250 TYR A CA 1
ATOM 1925 C C . TYR A 1 250 ? 22.243 0.970 -28.994 1.00 94.44 250 TYR A C 1
ATOM 1927 O O . TYR A 1 250 ? 21.217 1.055 -29.661 1.00 94.44 250 TYR A O 1
ATOM 1935 N N . SER A 1 251 ? 22.494 1.797 -27.970 1.00 95.06 251 SER A N 1
ATOM 1936 C CA . SER A 1 251 ? 21.586 2.893 -27.606 1.00 95.06 251 SER A CA 1
ATOM 1937 C C . SER A 1 251 ? 22.295 4.216 -27.331 1.00 95.06 251 SER A C 1
ATOM 1939 O O . SER A 1 251 ? 23.318 4.274 -26.638 1.00 95.06 251 SER A O 1
ATOM 1941 N N . LYS A 1 252 ? 21.693 5.301 -27.834 1.00 94.75 252 LYS A N 1
ATOM 1942 C CA . LYS A 1 252 ? 22.056 6.698 -27.528 1.00 94.75 252 LYS A CA 1
ATOM 1943 C C . LYS A 1 252 ? 21.215 7.303 -26.397 1.00 94.75 252 LYS A C 1
ATOM 1945 O O . LYS A 1 252 ? 21.409 8.469 -26.061 1.00 94.75 252 LYS A O 1
ATOM 1950 N N . LEU A 1 253 ? 20.270 6.552 -25.827 1.00 95.12 253 LEU A N 1
ATOM 1951 C CA . LEU A 1 253 ? 19.431 7.040 -24.734 1.00 95.12 253 LEU A CA 1
ATOM 1952 C C . LEU A 1 253 ? 20.273 7.260 -23.467 1.00 95.12 253 LEU A C 1
ATOM 1954 O O . LEU A 1 253 ? 21.153 6.455 -23.182 1.00 95.12 253 LEU A O 1
ATOM 1958 N N . PRO A 1 254 ? 20.034 8.317 -22.678 1.00 92.56 254 PRO A N 1
ATOM 1959 C CA . PRO A 1 254 ? 20.795 8.553 -21.453 1.00 92.56 254 PRO A CA 1
ATOM 1960 C C . PRO A 1 254 ? 20.579 7.426 -20.431 1.00 92.56 254 PRO A C 1
ATOM 1962 O O . PRO A 1 254 ? 19.480 6.881 -20.341 1.00 92.56 254 PRO A O 1
ATOM 1965 N N . SER A 1 255 ? 21.604 7.131 -19.630 1.00 92.00 255 SER A N 1
ATOM 1966 C CA . SER A 1 255 ? 21.543 6.180 -18.512 1.00 92.00 255 SER A CA 1
ATOM 1967 C C . SER A 1 255 ? 22.155 6.799 -17.264 1.00 92.00 255 SER A C 1
ATOM 1969 O O . SER A 1 255 ? 23.110 7.567 -17.368 1.00 92.00 255 SER A O 1
ATOM 1971 N N . LYS A 1 256 ? 21.617 6.455 -16.091 1.00 88.75 256 LYS A N 1
ATOM 1972 C CA . LYS A 1 256 ? 22.214 6.818 -14.795 1.00 88.75 256 LYS A CA 1
ATOM 1973 C C . LYS A 1 256 ? 23.577 6.147 -14.570 1.00 88.75 256 LYS A C 1
ATOM 1975 O O . LYS A 1 256 ? 24.380 6.673 -13.809 1.00 88.75 256 LYS A O 1
ATOM 1980 N N . ASP A 1 257 ? 23.819 5.017 -15.239 1.00 82.62 257 ASP A N 1
ATOM 1981 C CA . ASP A 1 257 ? 25.042 4.215 -15.122 1.00 82.62 257 ASP A CA 1
ATOM 1982 C C . ASP A 1 257 ? 26.046 4.529 -16.246 1.00 82.62 257 ASP A C 1
ATOM 1984 O O . ASP A 1 257 ? 27.202 4.107 -16.199 1.00 82.62 257 ASP A O 1
ATOM 1988 N N . ALA A 1 258 ? 25.628 5.289 -17.265 1.00 73.00 258 ALA A N 1
ATOM 1989 C CA . ALA A 1 258 ? 26.545 5.804 -18.268 1.00 73.00 258 ALA A CA 1
ATOM 1990 C C . ALA A 1 258 ? 27.383 6.919 -17.638 1.00 73.00 258 ALA A C 1
ATOM 1992 O O . ALA A 1 258 ? 26.876 8.001 -17.340 1.00 73.00 258 ALA A O 1
ATOM 1993 N N . ILE A 1 259 ? 28.678 6.660 -17.452 1.00 61.41 259 ILE A N 1
ATOM 1994 C CA . ILE A 1 259 ? 29.631 7.696 -17.061 1.00 61.41 259 ILE A CA 1
ATOM 1995 C C . ILE A 1 259 ? 29.625 8.754 -18.168 1.00 61.41 259 ILE A C 1
ATOM 1997 O O . ILE A 1 259 ? 30.045 8.502 -19.299 1.00 61.41 259 ILE A O 1
ATOM 2001 N N . ALA A 1 260 ? 29.120 9.944 -17.847 1.00 53.50 260 ALA A N 1
ATOM 2002 C CA . ALA A 1 260 ? 29.374 11.120 -18.654 1.00 53.50 260 ALA A CA 1
ATOM 2003 C C . ALA A 1 260 ? 30.872 11.421 -18.513 1.00 53.50 260 ALA A C 1
ATOM 2005 O O . ALA A 1 260 ? 31.304 11.833 -17.441 1.00 53.50 260 ALA A O 1
ATOM 2006 N N . TYR A 1 261 ? 31.632 11.194 -19.585 1.00 48.69 261 TYR A N 1
ATOM 2007 C CA . TYR A 1 261 ? 33.075 11.443 -19.714 1.00 48.69 261 TYR A CA 1
ATOM 2008 C C . TYR A 1 261 ? 33.996 10.389 -19.069 1.00 48.69 261 TYR A C 1
ATOM 2010 O O . TYR A 1 261 ? 34.351 10.471 -17.895 1.00 48.69 261 TYR A O 1
ATOM 2018 N N . ALA A 1 262 ? 34.447 9.444 -19.898 1.00 36.25 262 ALA A N 1
ATOM 2019 C CA . ALA A 1 262 ? 35.790 8.871 -19.833 1.00 36.25 262 ALA A CA 1
ATOM 2020 C C . ALA A 1 262 ? 36.475 9.141 -21.179 1.00 36.25 262 ALA A C 1
ATOM 2022 O O . ALA A 1 262 ? 35.768 9.022 -22.209 1.00 36.25 262 ALA A O 1
#

Nearest PDB structures (foldseek):
  4ylf-assembly1_B  TM=8.573E-01  e=3.696E-18  Thermotoga maritima MSB8
  6s6s-assembly1_F  TM=8.786E-01  e=1.245E-17  Azospirillum brasilense
  7m32-assembly1_A  TM=8.265E-01  e=5.434E-14  Sus scrofa
  7ljs-assembly1_B  TM=7.839E-01  e=1.351E-13  Sus scrofa
  7ljs-assembly2_D  TM=7.795E-01  e=1.526E-13  Sus scrofa

Secondary structure (DSSP, 8-state):
---S-EEE------BPP---TTTTSBTEEEHHHHHHHHHHHHTT----SS----TTSEEEEE--SHHHHHHHHHHHHTT-SEEEEE-SSPPPPSS--TTS-TTSPP------HHHHT--EEE-SEEEEEEEE-TTSBEEEEEEEEEEEEE-TTS-EEEEEE-TT--EEEE-SEEEE---B-S--IIIIIHHHT--B-TTSSB---TTT-B-SSTTEEE-THHHH-S--HHHHHHHHHHHHHHHHHHHHSS--S--SSS-S--

pLDDT: mean 93.81, std 7.97, range [36.25, 98.81]

Foldseek 3Di:
DPDQFAEAEQFFDAFDDDDAALCQFAQEEALCVQVVVVVCVVVVHDDDDDDDAQAAWEEEEEDDDPSSLSSLLRNLVSHHPAYEYEELAAQADQDADPLQDPPHDGDHHDDDVSVVSHYHYDYQKDWHYFDADPVRFTFKTKIFGWDFDADPSRDGDDIDTDPPRIDMDTTRHYYYHHFGQAHDCPDPVVVVVWDADPSRAGDDDPLQQATPDRRYGYADCSHVNDDDPVRRVQRVQSRVQNNCCSVPVHDPRDHPPPPPDD

Sequence (262 aa):
RDYHALVLAGGSTIPRDLNAPGRSAKGIHYAMDFLKQQNKRVSLRQFEGEEIKATGKNVIVIGGGDTGSDCIGTSNRQGAKSVTQFEIMPMPPEVRAAHMPWPSYPMLLKVTSSHEEGVSRTWAVNTKEFIADENGNLAALKVVNVEWDIDANGRATGFKEVEGTERTYACELVLLAMGFLYPQKQGLLEKLGVELDERGNVKAVEGVYQTNIPKIFAAGDMRRGQSLVVWAISEGRETARKIDEYLMGYSKLPSKDAIAYA